Protein AF-A0A9P3JRU9-F1 (afdb_monomer_lite)

Secondary structure (DSSP, 8-state):
-HHHHHHHHHHHTTS-TTTS-HHHHHHHHHHHHHHHTT----HHHHHHHHHHHHHHHTT---PPPPTTSHHHHHHHHHHHHHHHHHHHHTTT------THHHHHHHHHHTT---HHHHHHHHHHHHHHTTTTHHHHS-HHHHHHHHHHHHHHHHHHHHHHHHHHHHHHHHHHTS-------------------------------SSSSSSSSSSSS--

pLDDT: mean 78.6, std 22.03, range [30.98, 96.75]

Foldseek 3Di:
DLLLLLLLLLVCVPDPCVVDPSLLLSLLSVQVVCVVVVNHDDSQVSVQVSLQVVCVVVVHDNDGDDCPDPVNVVSSVSSVVSNVVSCVSCVVVSDADALLVCLVVVCVVVVPPDVQLSVQLVVVSVVCSVDSCSVVDDSVVSSVVSSVVSVVVVVVVVVVVVVVVVVVVVVVPDPPDPPDDDDDDDDDDDDDDDDDDDDDDDDDDDPDPPPDPDPDPDD

Radius of gyration: 31.52 Å; chains: 1; bounding box: 43×90×78 Å

Sequence (219 aa):
MATGQVLLHRFYCKKSLTRFNVKGVAASCVWLASKLEENPRRIRDVLNVFHRINLRRDSLPLPPLEQFSKNYEDLRTELIRTERHILKEMGFICHVEHPHKFIFNYLRQLDVLDDAVKHEAWNLANDSLRTVLCVRFKSEVVACGVIYAATRERDRDGDKDRDGDRDREVERDRPFRDDGRRNREPYGVSGRGSGRGRHPIARERERDFAASKDKHRRR

Structure (mmCIF, N/CA/C/O backbone):
data_AF-A0A9P3JRU9-F1
#
_entry.id   AF-A0A9P3JRU9-F1
#
loop_
_atom_site.group_PDB
_atom_site.id
_atom_site.type_symbol
_atom_site.label_atom_id
_atom_site.label_alt_id
_atom_site.label_comp_id
_atom_site.label_asym_id
_atom_site.label_entity_id
_atom_site.label_seq_id
_atom_site.pdbx_PDB_ins_code
_atom_site.Cartn_x
_atom_site.Cartn_y
_atom_site.Cartn_z
_atom_site.occupancy
_atom_site.B_iso_or_equiv
_atom_site.auth_seq_id
_atom_site.auth_comp_id
_atom_site.auth_asym_id
_atom_site.auth_atom_id
_atom_site.pdbx_PDB_model_num
ATOM 1 N N . MET A 1 1 ? 5.323 2.988 3.497 1.00 79.94 1 MET A N 1
ATOM 2 C CA . MET A 1 1 ? 4.199 3.666 2.798 1.00 79.94 1 MET A CA 1
ATOM 3 C C . MET A 1 1 ? 3.575 2.781 1.724 1.00 79.94 1 MET A C 1
ATOM 5 O O . MET A 1 1 ? 2.369 2.582 1.784 1.00 79.94 1 MET A O 1
ATOM 9 N N . ALA A 1 2 ? 4.362 2.228 0.790 1.00 91.50 2 ALA A N 1
ATOM 10 C CA . ALA A 1 2 ? 3.849 1.402 -0.308 1.00 91.50 2 ALA A CA 1
ATOM 11 C C . ALA A 1 2 ? 2.982 0.221 0.165 1.00 91.50 2 ALA A C 1
ATOM 13 O O . ALA A 1 2 ? 1.854 0.061 -0.293 1.00 91.50 2 ALA A O 1
ATOM 14 N N . THR A 1 3 ? 3.442 -0.526 1.172 1.00 94.38 3 THR A N 1
ATOM 15 C CA . THR A 1 3 ? 2.704 -1.661 1.755 1.00 94.38 3 THR A CA 1
ATOM 16 C C . THR A 1 3 ? 1.313 -1.260 2.233 1.00 94.38 3 THR A C 1
ATOM 18 O O . THR A 1 3 ? 0.334 -1.880 1.837 1.00 94.38 3 THR A O 1
ATOM 21 N N . GLY A 1 4 ? 1.182 -0.154 2.972 1.00 95.12 4 GLY A N 1
ATOM 22 C CA . GLY A 1 4 ? -0.120 0.341 3.432 1.00 95.12 4 GLY A CA 1
ATOM 23 C C . GLY A 1 4 ? -1.101 0.651 2.293 1.00 95.12 4 GLY A C 1
ATOM 24 O O . GLY A 1 4 ? -2.288 0.367 2.428 1.00 95.12 4 GLY A O 1
ATOM 25 N N . GLN A 1 5 ? -0.618 1.175 1.161 1.00 95.00 5 GLN A N 1
ATOM 26 C CA . GLN A 1 5 ? -1.459 1.444 -0.014 1.00 95.00 5 GLN A CA 1
ATOM 27 C C . GLN A 1 5 ? -1.924 0.147 -0.683 1.00 95.00 5 GLN A C 1
ATOM 29 O O . GLN A 1 5 ? -3.098 0.019 -1.022 1.00 95.00 5 GLN A O 1
ATOM 34 N N . VAL A 1 6 ? -1.043 -0.849 -0.807 1.00 95.31 6 VAL A N 1
ATOM 35 C CA . VAL A 1 6 ? -1.417 -2.156 -1.365 1.00 95.31 6 VAL A CA 1
ATOM 36 C C . VAL A 1 6 ? -2.433 -2.871 -0.473 1.00 95.31 6 VAL A C 1
ATOM 38 O O . VAL A 1 6 ? -3.413 -3.413 -0.984 1.00 95.31 6 VAL A O 1
ATOM 41 N N . LEU A 1 7 ? -2.258 -2.835 0.854 1.00 95.75 7 LEU A N 1
ATOM 42 C CA . LEU A 1 7 ? -3.238 -3.396 1.793 1.00 95.75 7 LEU A CA 1
ATOM 43 C C . LEU A 1 7 ? -4.605 -2.714 1.645 1.00 95.75 7 LEU A C 1
ATOM 45 O O . LEU A 1 7 ? -5.631 -3.393 1.654 1.00 95.75 7 LEU A O 1
ATOM 49 N N . LEU A 1 8 ? -4.620 -1.390 1.458 1.00 95.75 8 LEU A N 1
ATOM 50 C CA . LEU A 1 8 ? -5.843 -0.617 1.245 1.00 95.75 8 LEU A CA 1
ATOM 51 C C . LEU A 1 8 ? -6.571 -1.050 -0.036 1.00 95.75 8 LEU A C 1
ATOM 53 O O . LEU A 1 8 ? -7.768 -1.338 0.011 1.00 95.75 8 LEU A O 1
ATOM 57 N N . HIS A 1 9 ? -5.851 -1.147 -1.159 1.00 95.38 9 HIS A N 1
ATOM 58 C CA . HIS A 1 9 ? -6.416 -1.615 -2.429 1.00 95.38 9 HIS A CA 1
ATOM 59 C C . HIS A 1 9 ? -6.956 -3.041 -2.309 1.00 95.38 9 HIS A C 1
ATOM 61 O O . HIS A 1 9 ? -8.111 -3.288 -2.647 1.00 95.38 9 HIS A O 1
ATOM 67 N N . ARG A 1 10 ? -6.169 -3.968 -1.745 1.00 94.69 10 ARG A N 1
ATOM 68 C CA . ARG A 1 10 ? -6.585 -5.368 -1.536 1.00 94.69 10 ARG A CA 1
ATOM 69 C C . ARG A 1 10 ? -7.842 -5.478 -0.673 1.00 94.69 10 ARG A C 1
ATOM 71 O O . ARG A 1 10 ? -8.711 -6.297 -0.967 1.00 94.69 10 ARG A O 1
ATOM 78 N N . PHE A 1 11 ? -7.955 -4.661 0.373 1.00 95.44 11 PHE A N 1
ATOM 79 C CA . PHE A 1 11 ? -9.126 -4.648 1.248 1.00 95.44 11 PHE A CA 1
ATOM 80 C C . PHE A 1 11 ? -10.389 -4.197 0.501 1.00 95.44 11 PHE A C 1
ATOM 82 O O . PHE A 1 11 ? -11.419 -4.875 0.561 1.00 95.44 11 PHE A O 1
ATOM 89 N N . TYR A 1 12 ? -10.311 -3.101 -0.256 1.00 95.06 12 TYR A N 1
ATOM 90 C CA . TYR A 1 12 ? -11.459 -2.567 -0.997 1.00 95.06 12 TYR A CA 1
ATOM 91 C C . TYR A 1 12 ? -11.811 -3.339 -2.273 1.00 95.06 12 TYR A C 1
ATOM 93 O O . TYR A 1 12 ? -12.922 -3.196 -2.774 1.00 95.06 12 TYR A O 1
ATOM 101 N N . CYS A 1 13 ? -10.951 -4.242 -2.747 1.00 92.75 13 CYS A N 1
ATOM 102 C CA . CYS A 1 13 ? -11.361 -5.249 -3.730 1.00 92.75 13 CYS A CA 1
ATOM 103 C C . CYS A 1 13 ? -12.369 -6.262 -3.159 1.00 92.75 13 CYS A C 1
ATOM 105 O O . CYS A 1 13 ? -13.120 -6.863 -3.923 1.00 92.75 13 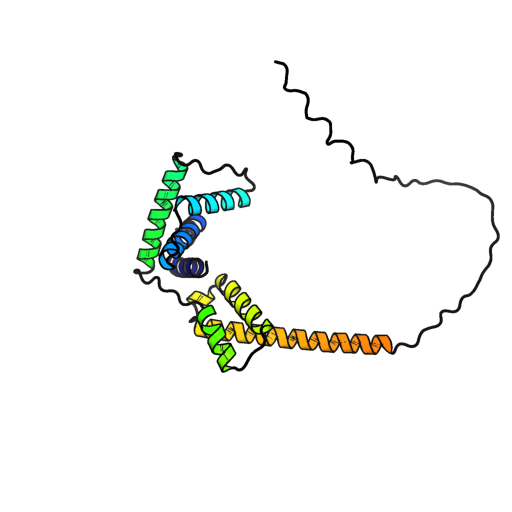CYS A O 1
ATOM 107 N N . LYS A 1 14 ? -12.394 -6.469 -1.833 1.00 92.06 14 LYS A N 1
ATOM 108 C CA . LYS A 1 14 ? -13.299 -7.422 -1.163 1.00 92.06 14 LYS A CA 1
ATOM 109 C C . LYS A 1 14 ? -14.451 -6.747 -0.420 1.00 92.06 14 LYS A C 1
ATOM 111 O O . LYS A 1 14 ? -15.497 -7.365 -0.218 1.00 92.06 14 LYS A O 1
ATOM 116 N N . LYS A 1 15 ? -14.262 -5.510 0.046 1.00 94.00 15 LYS A N 1
ATOM 117 C CA . LYS A 1 15 ? -15.228 -4.777 0.876 1.00 94.00 15 LYS A CA 1
ATOM 118 C C . LYS A 1 15 ? -15.698 -3.490 0.221 1.00 94.00 15 LYS A C 1
ATOM 120 O O . LYS A 1 15 ? -14.954 -2.815 -0.472 1.00 94.00 15 LYS A O 1
ATOM 125 N N . SER A 1 16 ? -16.941 -3.121 0.523 1.00 92.50 16 SER A N 1
ATOM 126 C CA . SER A 1 16 ? -17.528 -1.871 0.046 1.00 92.50 16 SER A CA 1
ATOM 127 C C . SER A 1 16 ? -17.005 -0.655 0.814 1.00 92.50 16 SER A C 1
ATOM 129 O O . SER A 1 16 ? -16.981 -0.659 2.049 1.00 92.50 16 SER A O 1
ATOM 131 N N . LEU A 1 17 ? -16.727 0.422 0.074 1.00 91.56 17 LEU A N 1
ATOM 132 C CA . LEU A 1 17 ? -16.447 1.768 0.591 1.00 91.56 17 LEU A CA 1
ATOM 133 C C . LEU A 1 17 ? -17.602 2.344 1.425 1.00 91.56 17 LEU A C 1
ATOM 135 O O . LEU A 1 17 ? -17.380 3.199 2.274 1.00 91.56 17 LEU A O 1
ATOM 139 N N . THR A 1 18 ? -18.835 1.874 1.213 1.00 90.06 18 THR A N 1
ATOM 140 C CA . THR A 1 18 ? -20.004 2.324 1.989 1.00 90.06 18 THR A CA 1
ATOM 141 C C . THR A 1 18 ? -20.075 1.698 3.378 1.00 90.06 18 THR A C 1
ATOM 143 O O . THR A 1 18 ? -20.685 2.268 4.276 1.00 90.06 18 THR A O 1
ATOM 146 N N . ARG A 1 19 ? -19.463 0.521 3.568 1.00 88.19 19 ARG A N 1
ATOM 147 C CA . ARG A 1 19 ? -19.510 -0.222 4.838 1.00 88.19 19 ARG A CA 1
ATOM 148 C C . ARG A 1 19 ? -18.343 0.107 5.758 1.00 88.19 19 ARG A C 1
ATOM 150 O O . ARG A 1 19 ? -18.482 -0.006 6.970 1.00 88.19 19 ARG A O 1
ATOM 157 N N . PHE A 1 20 ? -17.200 0.481 5.190 1.00 90.62 20 PHE A N 1
ATOM 158 C CA . PHE A 1 20 ? -15.990 0.788 5.941 1.00 90.62 20 PHE A CA 1
ATOM 159 C C . PHE A 1 20 ? -15.514 2.197 5.614 1.00 90.62 20 PHE A C 1
ATOM 161 O O . PHE A 1 20 ? -15.283 2.532 4.456 1.00 90.62 20 PHE A O 1
ATOM 168 N N . ASN A 1 21 ? -15.342 3.021 6.648 1.00 91.62 21 ASN A N 1
ATOM 169 C CA . ASN A 1 21 ? -14.866 4.386 6.476 1.00 91.62 21 ASN A CA 1
ATOM 170 C C . ASN A 1 21 ? -13.418 4.390 5.963 1.00 91.62 21 ASN A C 1
ATOM 172 O O . ASN A 1 21 ? -12.497 3.950 6.657 1.00 91.62 21 ASN A O 1
ATOM 176 N N . VAL A 1 22 ? -13.212 4.980 4.784 1.00 92.94 22 VAL A N 1
ATOM 177 C CA . VAL A 1 22 ? -11.906 5.106 4.122 1.00 92.94 22 VAL A CA 1
ATOM 178 C C . VAL A 1 22 ? -10.845 5.717 5.028 1.00 92.94 22 VAL A C 1
ATOM 180 O O . VAL A 1 22 ? -9.723 5.218 5.058 1.00 92.94 22 VAL A O 1
ATOM 183 N N . LYS A 1 23 ? -11.189 6.745 5.814 1.00 92.44 23 LYS A N 1
ATOM 184 C CA . LYS A 1 23 ? -10.246 7.415 6.723 1.00 92.44 23 LYS A CA 1
ATOM 185 C C . LYS A 1 23 ? -9.744 6.457 7.812 1.00 92.44 23 LYS A C 1
ATOM 187 O O . LYS A 1 23 ? -8.544 6.399 8.071 1.00 92.44 23 LYS A O 1
ATOM 192 N N . GLY A 1 24 ? -10.652 5.683 8.411 1.00 93.06 24 GLY A N 1
ATOM 193 C CA . GLY A 1 24 ? -10.329 4.718 9.469 1.00 93.06 24 GLY A CA 1
ATOM 194 C C . GLY A 1 24 ? -9.552 3.508 8.949 1.00 93.06 24 GLY A C 1
ATOM 195 O O . GLY A 1 24 ? -8.551 3.105 9.547 1.00 93.06 24 GLY A O 1
ATOM 196 N N . VAL A 1 25 ? -9.951 2.972 7.791 1.00 95.94 25 VAL A N 1
ATOM 197 C CA . VAL A 1 25 ? -9.228 1.868 7.138 1.00 95.94 25 VAL A CA 1
ATOM 198 C C . VAL A 1 25 ? -7.837 2.316 6.710 1.00 95.94 25 VAL A C 1
ATOM 200 O O . VAL A 1 25 ? -6.877 1.613 6.995 1.00 95.94 25 VAL A O 1
ATOM 203 N N . ALA A 1 26 ? -7.687 3.504 6.117 1.00 95.69 26 ALA A N 1
ATOM 204 C CA . ALA A 1 26 ? -6.379 4.032 5.732 1.00 95.69 26 ALA A CA 1
ATOM 205 C C . ALA A 1 26 ? -5.435 4.184 6.938 1.00 95.69 26 ALA A C 1
ATOM 207 O O . ALA A 1 26 ? -4.280 3.763 6.859 1.00 95.69 26 ALA A O 1
ATOM 208 N N . ALA A 1 27 ? -5.924 4.711 8.067 1.00 95.88 27 ALA A N 1
ATOM 209 C CA . ALA A 1 27 ? -5.145 4.797 9.305 1.00 95.88 27 ALA A CA 1
ATOM 210 C C . ALA A 1 27 ? -4.699 3.418 9.800 1.00 95.88 27 ALA A C 1
ATOM 212 O O . ALA A 1 27 ? -3.532 3.216 10.141 1.00 95.88 27 ALA A O 1
ATOM 213 N N . SER A 1 28 ? -5.616 2.453 9.762 1.00 96.50 28 SER A N 1
ATOM 214 C CA . SER A 1 28 ? -5.358 1.077 10.181 1.00 96.50 28 SER A CA 1
ATOM 215 C C . SER A 1 28 ? -4.376 0.365 9.247 1.00 96.50 28 SER A C 1
ATOM 217 O O . SER A 1 28 ? -3.486 -0.327 9.727 1.00 96.50 28 SER A O 1
ATOM 219 N N . CYS A 1 29 ? -4.460 0.580 7.930 1.00 96.75 29 CYS A N 1
ATOM 220 C CA . CYS A 1 29 ? -3.508 0.048 6.952 1.00 96.75 29 CYS A CA 1
ATOM 221 C C . CYS A 1 29 ? -2.098 0.609 7.162 1.00 96.75 29 CYS A C 1
ATOM 223 O O . CYS A 1 29 ? -1.132 -0.143 7.072 1.00 96.75 29 CYS A O 1
ATOM 225 N N . VAL A 1 30 ? -1.958 1.908 7.454 1.00 96.25 30 VAL A N 1
ATOM 226 C CA . VAL A 1 30 ? -0.651 2.524 7.754 1.00 96.25 30 VAL A CA 1
ATOM 227 C C . VAL A 1 30 ? -0.081 1.983 9.064 1.00 96.25 30 VAL A C 1
ATOM 229 O O . VAL A 1 30 ? 1.103 1.647 9.123 1.00 96.25 30 VAL A O 1
ATOM 232 N N . TRP A 1 31 ? -0.913 1.857 10.100 1.00 96.31 31 TRP A N 1
ATOM 233 C CA . TRP A 1 31 ? -0.495 1.291 11.379 1.00 96.31 31 TRP A CA 1
ATOM 234 C C . TRP A 1 31 ? -0.066 -0.175 11.247 1.00 96.31 31 TRP A C 1
ATOM 236 O O . TRP A 1 31 ? 1.032 -0.528 11.680 1.00 96.31 31 TRP A O 1
ATOM 246 N N . LEU A 1 32 ? -0.870 -1.001 10.575 1.00 96.38 32 LEU A N 1
ATOM 247 C CA . LEU A 1 32 ? -0.550 -2.399 10.303 1.00 96.38 32 LEU A CA 1
ATOM 248 C C . LEU A 1 32 ? 0.729 -2.525 9.466 1.00 96.38 32 LEU A C 1
ATOM 250 O O . LEU A 1 32 ? 1.629 -3.274 9.836 1.00 96.38 32 LEU A O 1
ATOM 254 N N . ALA A 1 33 ? 0.859 -1.744 8.390 1.00 96.19 33 ALA A N 1
ATOM 255 C CA . ALA A 1 33 ? 2.056 -1.745 7.552 1.00 96.19 33 ALA A CA 1
ATOM 256 C C . ALA A 1 33 ? 3.321 -1.386 8.343 1.00 96.19 33 ALA A C 1
ATOM 258 O O . ALA A 1 33 ? 4.363 -1.976 8.099 1.00 96.19 33 ALA A O 1
ATOM 259 N N . SER A 1 34 ? 3.244 -0.475 9.320 1.00 95.62 34 SER A N 1
ATOM 260 C CA . SER A 1 34 ? 4.404 -0.154 10.166 1.00 95.62 34 SER A CA 1
ATOM 261 C C . SER A 1 34 ? 4.914 -1.361 10.959 1.00 95.62 34 SER A C 1
ATOM 263 O O . SER A 1 34 ? 6.115 -1.498 11.160 1.00 95.62 34 SER A O 1
ATOM 265 N N . LYS A 1 35 ? 4.012 -2.262 11.368 1.00 94.56 35 LYS A N 1
ATOM 266 C CA . LYS A 1 35 ? 4.373 -3.505 12.058 1.00 94.56 35 LYS A CA 1
ATOM 267 C C . LYS A 1 35 ? 4.929 -4.551 11.095 1.00 94.56 35 LYS A C 1
ATOM 269 O O . LYS A 1 35 ? 5.864 -5.249 11.458 1.00 94.56 35 LYS A O 1
ATOM 274 N N . LEU A 1 36 ? 4.370 -4.640 9.886 1.00 94.38 36 LEU A N 1
ATOM 275 C CA . LEU A 1 36 ? 4.823 -5.579 8.852 1.00 94.38 36 LEU A CA 1
ATOM 276 C C . LEU A 1 36 ? 6.216 -5.238 8.306 1.00 94.38 36 LEU A C 1
ATOM 278 O O . LEU A 1 36 ? 6.977 -6.141 7.999 1.00 94.38 36 LEU A O 1
ATOM 282 N N . GLU A 1 37 ? 6.550 -3.951 8.211 1.00 92.25 37 GLU A N 1
ATOM 283 C CA . GLU A 1 37 ? 7.856 -3.456 7.741 1.00 92.25 37 GLU A CA 1
ATOM 284 C C . GLU A 1 37 ? 8.889 -3.320 8.878 1.00 92.25 37 GLU A C 1
ATOM 286 O O . GLU A 1 37 ? 9.841 -2.552 8.756 1.00 92.25 37 GLU A O 1
ATOM 291 N N . GLU A 1 38 ? 8.656 -3.974 10.023 1.00 91.12 38 GLU A N 1
ATOM 292 C CA . GLU A 1 38 ? 9.545 -3.966 11.200 1.00 91.12 38 GLU A CA 1
ATOM 293 C C . GLU A 1 38 ? 9.917 -2.558 11.713 1.00 91.12 38 GLU A C 1
ATOM 295 O O . GLU A 1 38 ? 10.923 -2.347 12.390 1.00 91.12 38 GLU A O 1
ATOM 300 N N . ASN A 1 39 ? 9.067 -1.563 11.444 1.00 93.56 39 ASN A N 1
ATOM 301 C CA . ASN A 1 39 ? 9.244 -0.181 11.881 1.00 93.56 39 ASN A CA 1
ATOM 302 C C . ASN A 1 39 ? 8.008 0.313 12.654 1.00 93.56 39 ASN A C 1
ATOM 304 O O . ASN A 1 39 ? 7.336 1.260 12.220 1.00 93.56 39 ASN A O 1
ATOM 308 N N . PRO A 1 40 ? 7.656 -0.339 13.781 1.00 92.50 40 PRO A N 1
ATOM 309 C CA . PRO A 1 40 ? 6.383 -0.126 14.451 1.00 92.50 40 PRO A CA 1
ATOM 310 C C . PRO A 1 40 ? 6.239 1.317 14.937 1.00 92.50 40 PRO A C 1
ATOM 312 O O . PRO A 1 40 ? 7.120 1.877 15.593 1.00 92.50 40 PRO A O 1
ATOM 315 N N . ARG A 1 41 ? 5.086 1.924 14.644 1.00 94.50 41 ARG A N 1
ATOM 316 C CA . ARG A 1 41 ? 4.727 3.266 15.124 1.00 94.50 41 ARG A CA 1
ATOM 317 C C . ARG A 1 41 ? 3.711 3.188 16.255 1.00 94.50 41 ARG A C 1
ATOM 319 O O . ARG A 1 41 ? 2.843 2.312 16.274 1.00 94.50 41 ARG A O 1
ATOM 326 N N . ARG A 1 42 ? 3.802 4.121 17.210 1.00 93.75 42 ARG A N 1
ATOM 327 C CA . ARG A 1 42 ? 2.834 4.204 18.310 1.00 93.75 42 ARG A CA 1
ATOM 328 C C . ARG A 1 42 ? 1.468 4.576 17.740 1.00 93.75 42 ARG A C 1
ATOM 330 O O . ARG A 1 42 ? 1.366 5.460 16.893 1.00 93.75 42 ARG A O 1
ATOM 337 N N . ILE A 1 43 ? 0.412 3.949 18.257 1.00 93.88 43 ILE A N 1
ATOM 338 C CA . ILE A 1 43 ? -0.971 4.213 17.826 1.00 93.88 43 ILE A CA 1
ATOM 339 C C . ILE A 1 43 ? -1.332 5.702 17.925 1.00 93.88 43 ILE A C 1
ATOM 341 O O . ILE A 1 43 ? -1.952 6.252 17.021 1.00 93.88 43 ILE A O 1
ATOM 345 N N . ARG A 1 44 ? -0.848 6.374 18.976 1.00 92.25 44 ARG A N 1
ATOM 346 C CA . ARG A 1 44 ? -1.012 7.814 19.192 1.00 92.25 44 ARG A CA 1
ATOM 347 C C . ARG A 1 44 ? -0.456 8.649 18.040 1.00 92.25 44 ARG A C 1
ATOM 349 O O . ARG A 1 44 ? -1.111 9.593 17.617 1.00 92.25 44 ARG A O 1
ATOM 356 N N . ASP A 1 45 ? 0.728 8.313 17.535 1.00 93.38 45 ASP A N 1
ATOM 357 C CA . ASP A 1 45 ? 1.374 9.092 16.475 1.00 93.38 45 ASP A CA 1
ATOM 358 C C . ASP A 1 45 ? 0.573 8.985 15.175 1.00 93.38 45 ASP A C 1
ATOM 360 O O . ASP A 1 45 ? 0.324 9.989 14.508 1.00 93.38 45 ASP A O 1
ATOM 364 N N . VAL A 1 46 ? 0.083 7.780 14.867 1.00 94.19 46 VAL A N 1
ATOM 365 C CA . VAL A 1 46 ? -0.800 7.545 13.718 1.00 94.19 46 VAL A CA 1
ATOM 366 C C . VAL A 1 46 ? -2.101 8.335 13.876 1.00 94.19 46 VAL A C 1
ATOM 368 O O . VAL A 1 46 ? -2.471 9.090 12.978 1.00 94.19 46 VAL A O 1
ATOM 371 N N . LEU A 1 47 ? -2.773 8.224 15.025 1.00 93.75 47 LEU A N 1
ATOM 372 C CA . LEU A 1 47 ? -4.033 8.926 15.283 1.00 93.75 47 LEU A CA 1
ATOM 373 C C . LEU A 1 47 ? -3.879 10.448 15.206 1.00 93.75 47 LEU A C 1
ATOM 375 O O . LEU A 1 47 ? -4.699 11.103 14.569 1.00 93.75 47 LEU A O 1
ATOM 379 N N . ASN A 1 48 ? -2.811 11.009 15.774 1.00 92.69 48 ASN A N 1
ATOM 380 C CA . ASN A 1 48 ? -2.542 12.447 15.734 1.00 92.69 48 ASN A CA 1
ATOM 381 C C . ASN A 1 48 ? -2.363 12.960 14.302 1.00 92.69 48 ASN A C 1
ATOM 383 O O . ASN A 1 48 ? -2.916 14.001 13.941 1.00 92.69 48 ASN A O 1
ATOM 387 N N . VAL A 1 49 ? -1.617 12.225 13.473 1.00 92.62 49 VAL A N 1
ATOM 388 C CA . VAL A 1 49 ? -1.405 12.585 12.066 1.00 92.62 49 VAL A CA 1
ATOM 389 C C . VAL A 1 49 ? -2.723 12.529 11.297 1.00 92.62 49 VAL A C 1
ATOM 391 O O . VAL A 1 49 ? -3.073 13.497 10.622 1.00 92.62 49 VAL A O 1
ATOM 394 N N . PHE A 1 50 ? -3.496 11.450 11.435 1.00 91.75 50 PHE A N 1
ATOM 395 C CA . PHE A 1 50 ? -4.785 11.319 10.748 1.00 91.75 50 PHE A CA 1
ATOM 396 C C . PHE A 1 50 ? -5.817 12.346 11.228 1.00 91.75 50 PHE A C 1
ATOM 398 O O . PHE A 1 50 ? -6.552 12.897 10.408 1.00 91.75 50 PHE A O 1
ATOM 405 N N . HIS A 1 51 ? -5.840 12.661 12.523 1.00 90.88 51 HIS A N 1
ATOM 406 C CA . HIS A 1 51 ? -6.684 13.714 13.081 1.00 90.88 51 HIS A CA 1
ATOM 407 C C . HIS A 1 51 ? -6.337 15.078 12.473 1.00 90.88 51 HIS A C 1
ATOM 409 O O . HIS A 1 51 ? -7.211 15.751 11.928 1.00 90.88 51 HIS A O 1
ATOM 415 N N . ARG A 1 52 ? -5.047 15.439 12.447 1.00 90.00 52 ARG A N 1
ATOM 416 C CA . ARG A 1 52 ? -4.569 16.695 11.850 1.00 90.00 52 ARG A CA 1
ATOM 417 C C . ARG A 1 52 ? -4.863 16.782 10.350 1.00 90.00 52 ARG A C 1
ATOM 419 O O . ARG A 1 52 ? -5.243 17.845 9.868 1.00 90.00 52 ARG A O 1
ATOM 426 N N . ILE A 1 53 ? -4.695 15.684 9.609 1.00 91.00 53 ILE A N 1
ATOM 427 C CA . ILE A 1 53 ? -5.008 15.626 8.172 1.00 91.00 53 ILE A CA 1
ATOM 428 C C . ILE A 1 53 ? -6.503 15.860 7.934 1.00 91.00 53 ILE A C 1
ATOM 430 O O . ILE A 1 53 ? -6.861 16.617 7.033 1.00 91.00 53 ILE A O 1
ATOM 434 N N . ASN A 1 54 ? -7.369 15.241 8.742 1.00 87.94 54 ASN A N 1
ATOM 435 C CA . ASN A 1 54 ? -8.815 15.411 8.625 1.00 87.94 54 ASN A CA 1
ATOM 436 C C . ASN A 1 54 ? -9.241 16.852 8.924 1.00 87.94 54 ASN A C 1
ATOM 438 O O . ASN A 1 54 ? -9.925 17.449 8.101 1.00 87.94 54 ASN A O 1
ATOM 442 N N . LEU A 1 55 ? -8.754 17.439 10.020 1.00 87.88 55 LEU A N 1
ATOM 443 C CA . LEU A 1 55 ? -9.049 18.833 10.367 1.00 87.88 55 LEU A CA 1
ATOM 444 C C . LEU A 1 55 ? -8.580 19.814 9.289 1.00 87.88 55 LEU A C 1
ATOM 446 O O . LEU A 1 55 ? -9.316 20.725 8.922 1.00 87.88 55 LEU A O 1
ATOM 450 N N . ARG A 1 56 ? -7.381 19.599 8.728 1.00 88.69 56 ARG A N 1
ATOM 451 C CA . ARG A 1 56 ? -6.863 20.428 7.632 1.00 88.69 56 ARG A CA 1
ATOM 452 C C . ARG A 1 56 ? -7.740 20.338 6.383 1.00 88.69 56 ARG A C 1
ATOM 454 O O . ARG A 1 56 ? -7.903 21.338 5.695 1.00 88.69 56 ARG A O 1
ATOM 461 N N . ARG A 1 57 ? -8.275 19.154 6.070 1.00 86.38 57 ARG A N 1
ATOM 462 C CA . ARG A 1 57 ? -9.170 18.952 4.921 1.00 86.38 57 ARG A CA 1
ATOM 463 C C . ARG A 1 57 ? -10.507 19.668 5.105 1.00 86.38 57 ARG A C 1
ATOM 465 O O . ARG A 1 57 ? -11.052 20.167 4.128 1.00 86.38 57 ARG A O 1
ATOM 472 N N . ASP A 1 58 ? -10.978 19.737 6.342 1.00 86.88 58 ASP A N 1
ATOM 473 C CA . ASP A 1 58 ? -12.232 20.393 6.708 1.00 86.88 58 ASP A CA 1
ATOM 474 C C . ASP A 1 58 ? -12.027 21.895 7.029 1.00 86.88 58 ASP A C 1
ATOM 476 O O . ASP A 1 58 ? -12.957 22.572 7.457 1.00 86.88 58 ASP A O 1
ATOM 480 N N . SER A 1 59 ? -10.816 22.434 6.806 1.00 84.62 59 SER A N 1
ATOM 481 C CA . SER A 1 59 ? -10.415 23.823 7.105 1.00 84.62 59 SER A CA 1
ATOM 482 C C . SER A 1 59 ? -10.685 24.255 8.554 1.00 84.62 59 SER A C 1
ATOM 484 O O . SER A 1 59 ? -10.929 25.428 8.835 1.00 84.62 59 SER A O 1
ATOM 486 N N . LEU A 1 60 ? -10.634 23.301 9.483 1.00 83.25 60 LEU A N 1
ATOM 487 C CA . LEU A 1 60 ? -10.886 23.520 10.901 1.00 83.25 60 LEU A CA 1
ATOM 488 C C . LEU A 1 60 ? -9.612 23.960 11.642 1.00 83.25 60 LEU A C 1
ATOM 490 O O . LEU A 1 60 ? -8.494 23.702 11.175 1.00 83.25 60 LEU A O 1
ATOM 494 N N . PRO A 1 61 ? -9.757 24.581 12.832 1.00 79.25 61 PRO A N 1
ATOM 495 C CA . PRO A 1 61 ? -8.641 24.780 13.749 1.00 79.25 61 PRO A CA 1
ATOM 496 C C . PRO A 1 61 ? -7.911 23.454 13.999 1.00 79.25 61 PRO A C 1
ATOM 498 O O . PRO A 1 61 ? -8.520 22.388 13.935 1.00 79.25 61 PRO A O 1
ATOM 501 N N . LEU A 1 62 ? -6.609 23.514 14.292 1.00 80.94 62 LEU A N 1
ATOM 502 C CA . LEU A 1 62 ? -5.753 22.336 14.486 1.00 80.94 62 LEU A CA 1
ATOM 503 C C . LEU A 1 62 ? -5.428 22.097 15.974 1.00 80.94 62 LEU A C 1
ATOM 505 O O . LEU A 1 62 ? -4.247 22.165 16.336 1.00 80.94 62 LEU A O 1
ATOM 509 N N . PRO A 1 63 ? -6.415 21.852 16.863 1.00 79.19 63 PRO A N 1
ATOM 510 C CA . PRO A 1 63 ? -6.099 21.495 18.232 1.00 79.19 63 PRO A CA 1
ATOM 511 C C . PRO A 1 63 ? -5.374 20.137 18.264 1.00 79.19 63 PRO A C 1
ATOM 513 O O . PRO A 1 63 ? -5.643 19.257 17.437 1.00 79.19 63 PRO A O 1
ATOM 516 N N . PRO A 1 64 ? -4.439 19.940 19.205 1.00 75.44 64 PRO A N 1
ATOM 517 C CA . PRO A 1 64 ? -3.908 18.617 19.497 1.00 75.44 64 PRO A CA 1
ATOM 518 C C . PRO A 1 64 ? -5.029 17.670 19.938 1.00 75.44 64 PRO A C 1
ATOM 520 O O . PRO A 1 64 ? -5.943 18.074 20.653 1.00 75.44 64 PRO A O 1
ATOM 523 N N . LEU A 1 65 ? -4.936 16.397 19.550 1.00 79.44 65 LEU A N 1
ATOM 524 C CA . LEU A 1 65 ? -5.860 15.378 20.040 1.00 79.44 65 LEU A CA 1
ATOM 525 C C . LEU A 1 65 ? -5.575 15.117 21.526 1.00 79.44 65 LEU A C 1
ATOM 527 O O . LEU A 1 65 ? -4.479 14.686 21.894 1.00 79.44 65 LEU A O 1
ATOM 531 N N . GLU A 1 66 ? -6.558 15.391 22.378 1.00 82.69 66 GLU A N 1
ATOM 532 C CA . GLU A 1 66 ? -6.436 15.201 23.822 1.00 82.69 66 GLU A CA 1
ATOM 533 C C . GLU A 1 66 ? -6.357 13.714 24.186 1.00 82.69 66 GLU A C 1
ATOM 535 O O . GLU A 1 66 ? -7.254 12.928 23.875 1.00 82.69 66 GLU A O 1
ATOM 540 N N . GLN A 1 67 ? -5.287 13.337 24.890 1.00 72.19 67 GLN A N 1
ATOM 541 C CA . GLN A 1 67 ? -4.923 11.943 25.169 1.00 72.19 67 GLN A CA 1
ATOM 542 C C . GLN A 1 67 ? -5.927 11.189 26.051 1.00 72.19 67 GLN A C 1
ATOM 544 O O . GLN A 1 67 ? -6.049 9.978 25.922 1.00 72.19 67 GLN A O 1
ATOM 549 N N . PHE A 1 68 ? -6.620 11.888 26.946 1.00 79.75 68 PHE A N 1
ATOM 550 C CA . PHE A 1 68 ? -7.581 11.292 27.880 1.00 79.75 68 PHE A CA 1
ATOM 551 C C . PHE A 1 68 ? -9.030 11.596 27.490 1.00 79.75 68 PHE A C 1
ATOM 553 O O . PHE A 1 68 ? -9.952 11.375 28.272 1.00 79.75 68 PHE A O 1
ATOM 560 N N . SER A 1 69 ? -9.241 12.125 26.282 1.00 87.56 69 SER A N 1
ATOM 561 C CA . SER A 1 69 ? -10.585 12.366 25.775 1.00 87.56 69 SER A CA 1
ATOM 562 C C . SER A 1 69 ? -11.257 11.049 25.391 1.00 87.56 69 SER A C 1
ATOM 564 O O . SER A 1 69 ? -10.627 10.141 24.846 1.00 87.56 69 SER A O 1
ATOM 566 N N . LYS A 1 70 ? -12.575 10.972 25.598 1.00 90.12 70 LYS A N 1
ATOM 567 C CA . LYS A 1 70 ? -13.392 9.844 25.127 1.00 90.12 70 LYS A CA 1
ATOM 568 C C . LYS A 1 70 ? -13.219 9.602 23.620 1.00 90.12 70 LYS A C 1
ATOM 570 O O . LYS A 1 70 ? -13.085 8.467 23.187 1.00 90.12 70 LYS A O 1
ATOM 575 N N . ASN A 1 71 ? -13.117 10.683 22.843 1.00 88.88 71 ASN A N 1
ATOM 576 C CA . ASN A 1 71 ? -12.888 10.632 21.400 1.00 88.88 71 ASN A CA 1
ATOM 577 C C . ASN A 1 71 ? -11.582 9.900 21.031 1.00 88.88 71 ASN A C 1
ATOM 579 O O . ASN A 1 71 ? -11.561 9.100 20.099 1.00 88.88 71 ASN A O 1
ATOM 583 N N . TYR A 1 72 ? -10.490 10.140 21.766 1.00 91.88 72 TYR A N 1
ATOM 584 C CA . TYR A 1 72 ? -9.231 9.42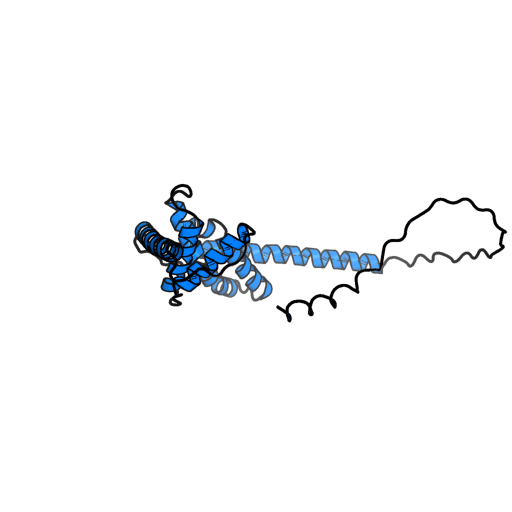9 21.534 1.00 91.88 72 TYR A CA 1
ATOM 585 C C . TYR A 1 72 ? -9.378 7.920 21.770 1.00 91.88 72 TYR A C 1
ATOM 587 O O . TYR A 1 72 ? -8.929 7.129 20.938 1.00 91.88 72 TYR A O 1
ATOM 595 N N . GLU A 1 73 ? -10.029 7.516 22.862 1.00 92.50 73 GLU A N 1
ATOM 596 C CA . GLU A 1 73 ? -10.239 6.098 23.176 1.00 92.50 73 GLU A CA 1
ATOM 597 C C . GLU A 1 73 ? -11.184 5.407 22.179 1.00 92.50 73 GLU A C 1
ATOM 599 O O . GLU A 1 73 ? -10.916 4.275 21.761 1.00 92.50 73 GLU A O 1
ATOM 604 N N . ASP A 1 74 ? -12.221 6.101 21.704 1.00 93.00 74 ASP A N 1
ATOM 605 C CA . ASP A 1 74 ? -13.116 5.602 20.654 1.00 93.00 74 ASP A CA 1
ATOM 606 C C . ASP A 1 74 ? -12.349 5.385 19.335 1.00 93.00 74 ASP A C 1
ATOM 608 O O . ASP A 1 74 ? -12.415 4.308 18.733 1.00 93.00 74 ASP A O 1
ATOM 612 N N . LEU A 1 75 ? -11.541 6.366 18.911 1.00 93.12 75 LEU A N 1
ATOM 613 C CA . LEU A 1 75 ? -10.698 6.266 17.712 1.00 93.12 75 LEU A CA 1
ATOM 614 C C . LEU A 1 75 ? -9.657 5.150 17.829 1.00 93.12 75 LEU A C 1
ATOM 616 O O . LEU A 1 75 ? -9.418 4.414 16.869 1.00 93.12 75 LEU A O 1
ATOM 620 N N . ARG A 1 76 ? -9.036 5.010 19.002 1.00 94.31 76 ARG A N 1
ATOM 621 C CA . ARG A 1 76 ? -8.074 3.948 19.299 1.00 94.31 76 ARG A CA 1
ATOM 622 C C . ARG A 1 76 ? -8.724 2.574 19.181 1.00 94.31 76 ARG A C 1
ATOM 624 O O . ARG A 1 76 ? -8.169 1.688 18.527 1.00 94.31 76 ARG A O 1
ATOM 631 N N . THR A 1 77 ? -9.891 2.407 19.792 1.00 95.62 77 THR A N 1
ATOM 632 C CA . THR A 1 77 ? -10.649 1.154 19.768 1.00 95.62 77 THR A CA 1
ATOM 633 C C . THR A 1 77 ? -11.066 0.801 18.345 1.00 95.62 77 THR A C 1
ATOM 635 O O . THR A 1 77 ? -10.869 -0.338 17.914 1.00 95.62 77 THR A O 1
ATOM 638 N N . GLU A 1 78 ? -11.559 1.775 17.577 1.00 94.50 78 GLU A N 1
ATOM 639 C CA . GLU A 1 78 ? -11.980 1.545 16.194 1.00 94.50 78 GLU A CA 1
ATOM 640 C C . GLU A 1 78 ? -10.802 1.219 15.271 1.00 94.50 78 GLU A C 1
ATOM 642 O O . GLU A 1 78 ? -10.925 0.349 14.404 1.00 94.50 78 GLU A O 1
ATOM 647 N N . LEU A 1 79 ? -9.637 1.836 15.482 1.00 96.06 79 LEU A N 1
ATOM 648 C CA . LEU A 1 79 ? -8.416 1.523 14.738 1.00 96.06 79 LEU A CA 1
ATOM 649 C C . LEU A 1 79 ? -7.972 0.073 14.995 1.00 96.06 79 LEU A C 1
ATOM 651 O O . LEU A 1 79 ? -7.729 -0.679 14.049 1.00 96.06 79 LEU A O 1
ATOM 655 N N . ILE A 1 80 ? -7.950 -0.366 16.258 1.00 96.19 80 ILE A N 1
ATOM 656 C CA . ILE A 1 80 ? -7.620 -1.756 16.625 1.00 96.19 80 ILE A CA 1
ATOM 657 C C . ILE A 1 80 ? -8.649 -2.737 16.042 1.00 96.19 80 ILE A C 1
ATOM 659 O O . ILE A 1 80 ? -8.295 -3.806 15.533 1.00 96.19 80 ILE A O 1
ATOM 663 N N . ARG A 1 81 ? -9.939 -2.385 16.089 1.00 96.00 81 ARG A N 1
ATOM 664 C CA . ARG A 1 81 ? -11.017 -3.204 15.522 1.00 96.00 81 ARG A CA 1
ATOM 665 C C . ARG A 1 81 ? -10.879 -3.331 14.008 1.00 96.00 81 ARG A C 1
ATOM 667 O O . ARG A 1 81 ? -11.042 -4.428 13.472 1.00 96.00 81 ARG A O 1
ATOM 674 N N . THR A 1 82 ? -10.568 -2.235 13.327 1.00 95.88 82 THR A N 1
ATOM 675 C CA . THR A 1 82 ? -10.422 -2.181 11.869 1.00 95.88 82 THR A CA 1
ATOM 676 C C . THR A 1 82 ? -9.187 -2.941 11.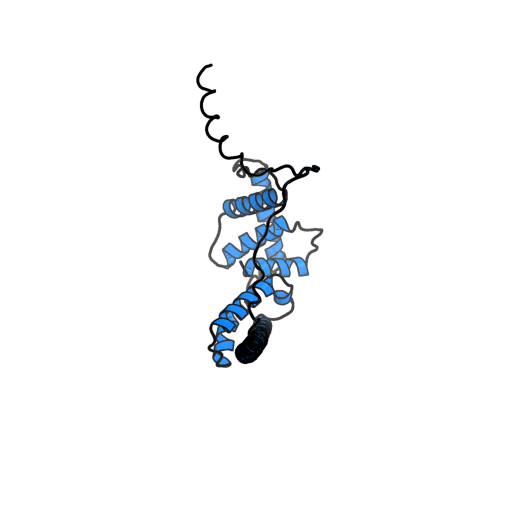405 1.00 95.88 82 THR A C 1
ATOM 678 O O . THR A 1 82 ? -9.281 -3.708 10.449 1.00 95.88 82 THR A O 1
ATOM 681 N N . GLU A 1 83 ? -8.061 -2.837 12.114 1.00 96.12 83 GLU A N 1
ATOM 682 C CA . GLU A 1 83 ? -6.889 -3.677 11.846 1.00 96.12 83 GLU A CA 1
ATOM 683 C C . GLU A 1 83 ? -7.247 -5.166 11.866 1.00 96.12 83 GLU A C 1
ATOM 685 O O . GLU A 1 83 ? -6.905 -5.906 10.942 1.00 96.12 83 GLU A O 1
ATOM 690 N N . ARG A 1 84 ? -7.967 -5.612 12.900 1.00 96.12 84 ARG A N 1
ATOM 691 C CA . ARG A 1 84 ? -8.376 -7.015 13.014 1.00 96.12 84 ARG A CA 1
ATOM 692 C C . ARG A 1 84 ? -9.223 -7.460 11.822 1.00 96.12 84 ARG A C 1
ATOM 694 O O . ARG A 1 84 ? -9.064 -8.581 11.345 1.00 96.12 84 ARG A O 1
ATOM 701 N N . HIS A 1 85 ? -10.099 -6.585 11.325 1.00 95.12 85 HIS A N 1
ATOM 702 C CA . HIS A 1 85 ? -10.877 -6.857 10.116 1.00 95.12 85 HIS A CA 1
ATOM 703 C C . HIS A 1 85 ? -9.980 -6.969 8.884 1.00 95.12 85 HIS A C 1
ATOM 705 O O . HIS A 1 85 ? -10.136 -7.916 8.121 1.00 95.12 85 HIS A O 1
ATOM 711 N N . ILE A 1 86 ? -9.020 -6.058 8.712 1.00 96.12 86 ILE A N 1
ATOM 712 C CA . ILE A 1 86 ? -8.066 -6.098 7.597 1.00 96.12 86 ILE A CA 1
ATOM 713 C C . ILE A 1 86 ? -7.308 -7.436 7.590 1.00 96.12 86 ILE A C 1
ATOM 715 O O . ILE A 1 86 ? -7.281 -8.117 6.566 1.00 96.12 86 ILE A O 1
ATOM 719 N N . LEU A 1 87 ? -6.776 -7.867 8.738 1.00 96.38 87 LEU A N 1
ATOM 720 C CA . LEU A 1 87 ? -6.070 -9.148 8.873 1.00 96.38 87 LEU A CA 1
ATOM 721 C C . LEU A 1 87 ? -6.954 -10.353 8.527 1.00 96.38 87 LEU A C 1
ATOM 723 O O . LEU A 1 87 ? -6.525 -11.237 7.783 1.00 96.38 87 LEU A O 1
ATOM 727 N N . LYS A 1 88 ? -8.201 -10.364 9.018 1.00 95.19 88 LYS A N 1
ATOM 728 C CA . LYS A 1 88 ? -9.171 -11.429 8.733 1.00 95.19 88 LYS A CA 1
ATOM 729 C C . LYS A 1 88 ? -9.485 -11.525 7.239 1.00 95.19 88 LYS A C 1
ATOM 731 O O . LYS A 1 88 ? -9.500 -12.619 6.688 1.00 95.19 88 LYS A O 1
ATOM 736 N N . GLU A 1 89 ? -9.692 -10.393 6.573 1.00 93.94 89 GLU A N 1
ATOM 737 C CA . GLU A 1 89 ? -10.011 -10.358 5.139 1.00 93.94 89 GLU A CA 1
ATOM 738 C C . GLU A 1 89 ? -8.836 -10.755 4.243 1.00 93.94 89 GLU A C 1
ATOM 740 O O . GLU A 1 89 ? -9.033 -11.263 3.135 1.00 93.94 89 GLU A O 1
ATOM 745 N N . MET A 1 90 ? -7.608 -10.553 4.714 1.00 92.25 90 MET A N 1
ATOM 746 C CA . MET A 1 90 ? -6.400 -11.004 4.021 1.00 92.25 90 MET A CA 1
ATOM 747 C C . MET A 1 90 ? -6.018 -12.447 4.364 1.00 92.25 90 MET A C 1
ATOM 749 O O . MET A 1 90 ? -5.080 -12.972 3.774 1.00 92.25 90 MET A O 1
ATOM 753 N N . GLY A 1 91 ? -6.719 -13.096 5.300 1.00 93.56 91 GLY A N 1
ATOM 754 C CA . GLY A 1 91 ? -6.360 -14.434 5.774 1.00 93.56 91 GLY A CA 1
ATOM 755 C C . GLY A 1 91 ? -4.955 -14.482 6.374 1.00 93.56 91 GLY A C 1
ATOM 756 O O . GLY A 1 91 ? -4.264 -15.479 6.216 1.00 93.56 91 GLY A O 1
ATOM 757 N N . PHE A 1 92 ? -4.506 -13.382 6.992 1.00 92.81 92 PHE A N 1
ATOM 758 C CA . PHE A 1 92 ? -3.137 -13.185 7.492 1.00 92.81 92 PHE A CA 1
ATOM 759 C C . PHE A 1 92 ? -2.023 -13.235 6.425 1.00 92.81 92 PHE A C 1
ATOM 761 O O . PHE A 1 92 ? -0.852 -13.062 6.759 1.00 92.81 92 PHE A O 1
ATOM 768 N N . ILE A 1 93 ? -2.363 -13.342 5.135 1.00 91.75 93 ILE A N 1
ATOM 769 C CA . ILE A 1 93 ? -1.408 -13.252 4.024 1.00 91.75 93 ILE A CA 1
ATOM 770 C C . ILE A 1 93 ? -1.151 -11.771 3.720 1.00 91.75 93 ILE A C 1
ATOM 772 O O . ILE A 1 93 ? -1.785 -11.156 2.860 1.00 91.75 93 ILE A O 1
ATOM 776 N N . CYS A 1 94 ? -0.222 -11.182 4.473 1.00 89.56 94 CYS A N 1
ATOM 777 C CA . CYS A 1 94 ? 0.088 -9.750 4.410 1.00 89.56 94 CYS A CA 1
ATOM 778 C C . CYS A 1 94 ? 1.360 -9.429 3.613 1.00 89.56 94 CYS A C 1
ATOM 780 O O . CYS A 1 94 ? 1.753 -8.268 3.553 1.00 89.56 94 CYS A O 1
ATOM 782 N N . HIS A 1 95 ? 2.002 -10.433 3.007 1.00 90.44 95 HIS A N 1
ATOM 783 C CA . HIS A 1 95 ? 3.200 -10.225 2.199 1.00 90.44 95 HIS A CA 1
ATOM 784 C C . HIS A 1 95 ? 2.869 -9.387 0.957 1.00 90.44 95 HIS A C 1
ATOM 786 O O . HIS A 1 95 ? 1.895 -9.649 0.230 1.00 90.44 95 HIS A O 1
ATOM 792 N N . VAL A 1 96 ? 3.678 -8.359 0.723 1.00 91.31 96 VAL A N 1
ATOM 793 C CA . VAL A 1 96 ? 3.546 -7.464 -0.420 1.00 91.31 96 VAL A CA 1
ATOM 794 C C . VAL A 1 96 ? 4.896 -7.346 -1.101 1.00 91.31 96 VAL A C 1
ATOM 796 O O . VAL A 1 96 ? 5.853 -6.853 -0.517 1.00 91.31 96 VAL A O 1
ATOM 799 N N . GLU A 1 97 ? 4.946 -7.756 -2.362 1.00 92.56 97 GLU A N 1
ATOM 800 C CA . GLU A 1 97 ? 6.077 -7.455 -3.230 1.00 92.56 97 GLU A CA 1
ATOM 801 C C . GLU A 1 97 ? 5.792 -6.169 -3.988 1.00 92.56 97 GLU A C 1
ATOM 803 O O . GLU A 1 97 ? 4.713 -6.006 -4.557 1.00 92.56 97 GLU A O 1
ATOM 808 N N . HIS A 1 98 ? 6.760 -5.261 -4.016 1.00 93.12 98 HIS A N 1
ATOM 809 C CA . HIS A 1 98 ? 6.639 -3.979 -4.706 1.00 93.12 98 HIS A CA 1
ATOM 8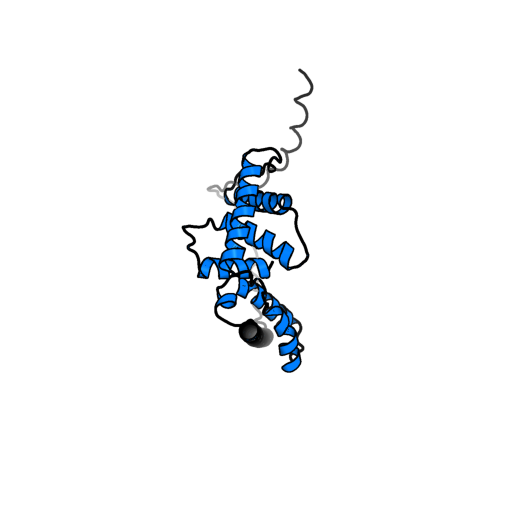10 C C . HIS A 1 98 ? 7.418 -3.998 -6.023 1.00 93.12 98 HIS A C 1
ATOM 812 O O . HIS A 1 98 ? 8.483 -4.622 -6.079 1.00 93.12 98 HIS A O 1
ATOM 818 N N . PRO A 1 99 ? 6.949 -3.292 -7.070 1.00 94.38 99 PRO A N 1
ATOM 819 C CA . PRO A 1 99 ? 7.647 -3.222 -8.358 1.00 94.38 99 PRO A CA 1
ATOM 820 C C . PRO A 1 99 ? 9.084 -2.702 -8.214 1.00 94.38 99 PRO A C 1
ATOM 822 O O . PRO A 1 99 ? 9.977 -3.147 -8.929 1.00 94.38 99 PRO A O 1
ATOM 825 N N . HIS A 1 100 ? 9.333 -1.841 -7.221 1.00 93.31 100 HIS A N 1
ATOM 826 C CA . HIS A 1 100 ? 10.642 -1.283 -6.869 1.00 93.31 100 HIS A CA 1
ATOM 827 C C . HIS A 1 100 ? 11.763 -2.319 -6.737 1.00 93.31 100 HIS A C 1
ATOM 829 O O . HIS A 1 100 ? 12.893 -2.041 -7.131 1.00 93.31 100 HIS A O 1
ATOM 835 N N . LYS A 1 101 ? 11.455 -3.521 -6.233 1.00 92.19 101 LYS A N 1
ATOM 836 C CA . LYS A 1 101 ? 12.420 -4.624 -6.083 1.00 92.19 101 LYS A CA 1
ATOM 837 C C . LYS A 1 101 ? 12.961 -5.108 -7.434 1.00 92.19 101 LYS A C 1
ATOM 839 O O . LYS A 1 101 ? 14.112 -5.525 -7.518 1.00 92.19 101 LYS A O 1
ATOM 844 N N . PHE A 1 102 ? 12.142 -5.051 -8.482 1.00 94.38 102 PHE A N 1
ATOM 845 C CA . PHE A 1 102 ? 12.465 -5.589 -9.804 1.00 94.38 102 PHE A CA 1
ATOM 846 C C . PHE A 1 102 ? 13.089 -4.552 -10.736 1.00 94.38 102 PHE A C 1
ATOM 848 O O . PHE A 1 102 ? 13.883 -4.924 -11.596 1.00 94.38 102 PHE A O 1
ATOM 855 N N . ILE A 1 103 ? 12.791 -3.262 -10.537 1.00 93.56 103 ILE A N 1
ATOM 856 C CA . ILE A 1 103 ? 13.245 -2.178 -11.423 1.00 93.56 103 ILE A CA 1
ATOM 857 C C . ILE A 1 103 ? 14.764 -2.203 -11.616 1.00 93.56 103 ILE A C 1
ATOM 859 O O . ILE A 1 103 ? 15.237 -2.228 -12.748 1.00 93.56 103 ILE A O 1
ATOM 863 N N . PHE A 1 104 ? 15.538 -2.268 -10.529 1.00 89.31 104 PHE A N 1
ATOM 864 C CA . PHE A 1 104 ? 17.002 -2.272 -10.621 1.00 89.31 104 PHE A CA 1
ATOM 865 C C . PHE A 1 104 ? 17.562 -3.517 -11.310 1.00 89.31 104 PHE A C 1
ATOM 867 O O . PHE A 1 104 ? 18.541 -3.422 -12.046 1.00 89.31 104 PHE A O 1
ATOM 874 N N . ASN A 1 105 ? 16.948 -4.680 -11.079 1.00 92.31 105 ASN A N 1
ATOM 875 C CA . ASN A 1 105 ? 17.383 -5.923 -11.707 1.00 92.31 105 ASN A CA 1
ATOM 876 C C . ASN A 1 105 ? 17.135 -5.879 -13.220 1.00 92.31 105 ASN A C 1
ATOM 878 O O . ASN A 1 105 ? 18.015 -6.227 -14.000 1.00 92.31 105 ASN A O 1
ATOM 882 N N . TYR A 1 106 ? 15.964 -5.397 -13.637 1.00 94.56 106 TYR A N 1
ATOM 883 C CA . TYR A 1 106 ? 15.604 -5.309 -15.050 1.00 94.56 106 TYR A CA 1
ATOM 884 C C . TYR A 1 106 ? 16.404 -4.248 -15.794 1.00 94.56 106 TYR A C 1
ATOM 886 O O . TYR A 1 106 ? 16.911 -4.545 -16.867 1.00 94.56 106 TYR A O 1
ATOM 894 N N . LEU A 1 107 ? 16.604 -3.060 -15.217 1.00 92.50 107 LEU A N 1
ATOM 895 C CA . LEU A 1 107 ? 17.450 -2.034 -15.838 1.00 92.50 107 LEU A CA 1
ATOM 896 C C . LEU A 1 107 ? 18.880 -2.540 -16.064 1.00 92.50 107 LEU A C 1
ATOM 898 O O . LEU A 1 107 ? 19.428 -2.355 -17.145 1.00 92.50 107 LEU A O 1
ATOM 902 N N . ARG A 1 108 ? 19.446 -3.262 -15.086 1.00 90.69 108 ARG A N 1
ATOM 903 C CA . ARG A 1 108 ? 20.774 -3.873 -15.220 1.00 90.69 108 ARG A CA 1
ATOM 904 C C . ARG A 1 108 ? 20.821 -4.961 -16.296 1.00 90.69 108 ARG A C 1
ATOM 906 O O . ARG A 1 108 ? 21.815 -5.060 -16.999 1.00 90.69 108 ARG A O 1
ATOM 913 N N . GLN A 1 109 ? 19.783 -5.790 -16.411 1.00 92.50 109 GLN A N 1
ATOM 914 C CA . GLN A 1 109 ? 19.713 -6.833 -17.445 1.00 92.50 109 GLN A CA 1
ATOM 915 C C . GLN A 1 109 ? 19.523 -6.261 -18.855 1.00 92.50 109 GLN A C 1
ATOM 917 O O . GLN A 1 109 ? 19.964 -6.876 -19.819 1.00 92.50 109 GLN A O 1
ATOM 922 N N . LEU A 1 110 ? 18.873 -5.103 -18.966 1.00 90.75 110 LEU A N 1
ATOM 923 C CA . LEU A 1 110 ? 18.643 -4.391 -20.224 1.00 90.75 110 LEU A CA 1
ATOM 924 C C . LEU A 1 110 ? 19.799 -3.447 -20.603 1.00 90.75 110 LEU A C 1
ATOM 926 O O . LEU A 1 110 ? 19.680 -2.735 -21.593 1.00 90.75 110 LEU A O 1
ATOM 930 N N . ASP A 1 111 ? 20.879 -3.424 -19.814 1.00 89.12 111 ASP A N 1
ATOM 931 C CA . ASP A 1 111 ? 22.036 -2.528 -19.967 1.00 89.12 111 ASP A CA 1
ATOM 932 C C . ASP A 1 111 ? 21.664 -1.032 -20.042 1.00 89.12 111 ASP A C 1
ATOM 934 O O . ASP A 1 111 ? 22.336 -0.209 -20.662 1.00 89.12 111 ASP A O 1
ATOM 938 N N . VAL A 1 112 ? 20.565 -0.655 -19.378 1.00 85.00 112 VAL A N 1
ATOM 939 C CA . VAL A 1 112 ? 20.123 0.738 -19.272 1.00 85.00 112 VAL A CA 1
ATOM 940 C C . VAL A 1 112 ? 20.781 1.353 -18.043 1.00 85.00 112 VAL A C 1
ATOM 942 O O . VAL A 1 112 ? 20.333 1.156 -16.911 1.00 85.00 112 VAL A O 1
ATOM 945 N N . LEU A 1 113 ? 21.859 2.100 -18.277 1.00 79.25 113 LEU A N 1
ATOM 946 C CA . LEU A 1 113 ? 22.660 2.746 -17.231 1.00 79.25 113 LEU A CA 1
ATOM 947 C C . LEU A 1 113 ? 22.276 4.210 -16.974 1.00 79.25 113 LEU A C 1
ATOM 949 O O . LEU A 1 113 ? 22.906 4.866 -16.148 1.00 79.25 113 LEU A O 1
ATOM 953 N N . ASP A 1 114 ? 21.250 4.725 -17.654 1.00 88.12 114 ASP A N 1
ATOM 954 C CA . ASP A 1 114 ? 20.796 6.097 -17.447 1.00 88.12 114 ASP A CA 1
ATOM 955 C C . ASP A 1 114 ? 20.096 6.254 -16.085 1.00 88.12 114 ASP A C 1
ATOM 957 O O . ASP A 1 114 ? 18.999 5.733 -15.835 1.00 88.12 114 ASP A O 1
ATOM 961 N N . ASP A 1 115 ? 20.735 7.013 -15.194 1.00 89.19 115 ASP A N 1
ATOM 962 C CA . ASP A 1 115 ? 20.187 7.350 -13.885 1.00 89.19 115 ASP A CA 1
ATOM 963 C C . ASP A 1 115 ? 18.880 8.151 -13.992 1.00 89.19 115 ASP A C 1
ATOM 965 O O . ASP A 1 115 ? 18.015 8.013 -13.120 1.00 89.19 115 ASP A O 1
ATOM 969 N N . ALA A 1 116 ? 18.674 8.928 -15.060 1.00 90.12 116 ALA A N 1
ATOM 970 C CA . ALA A 1 116 ? 17.429 9.659 -15.277 1.00 90.12 116 ALA A CA 1
ATOM 971 C C . ALA A 1 116 ? 16.252 8.697 -15.495 1.00 90.12 116 ALA A C 1
ATOM 973 O O . ALA A 1 116 ? 15.240 8.802 -14.793 1.00 90.12 116 ALA A O 1
ATOM 974 N N . VAL A 1 117 ? 16.409 7.699 -16.376 1.00 91.19 117 VAL A N 1
ATOM 975 C CA . VAL A 1 117 ? 15.415 6.629 -16.590 1.00 91.19 117 VAL A CA 1
ATOM 976 C C . VAL A 1 117 ? 15.160 5.859 -15.296 1.00 91.19 117 VAL A C 1
ATOM 978 O O . VAL A 1 117 ? 14.011 5.559 -14.966 1.00 91.19 117 VAL A O 1
ATOM 981 N N . LYS A 1 118 ? 16.208 5.569 -14.518 1.00 91.88 118 LYS A N 1
ATOM 982 C CA . LYS A 1 118 ? 16.081 4.876 -13.228 1.00 91.88 118 LYS A CA 1
ATOM 983 C C . LYS A 1 118 ? 15.223 5.659 -12.237 1.00 91.88 118 LYS A C 1
ATOM 985 O O . LYS A 1 118 ? 14.309 5.096 -11.627 1.00 91.88 118 LYS A O 1
ATOM 990 N N . HIS A 1 119 ? 15.508 6.949 -12.069 1.00 92.56 119 HIS A N 1
ATOM 991 C CA . HIS A 1 119 ? 14.747 7.828 -11.183 1.00 92.56 119 HIS A CA 1
ATOM 992 C C . HIS A 1 119 ? 13.300 7.997 -11.650 1.00 92.56 119 HIS A C 1
ATOM 994 O O . HIS A 1 119 ? 12.376 7.977 -10.833 1.00 92.56 119 HIS A O 1
ATOM 1000 N N . GLU A 1 120 ? 13.088 8.107 -12.954 1.00 93.81 120 GLU A N 1
ATOM 1001 C CA . GLU A 1 120 ? 11.760 8.240 -13.535 1.00 93.81 120 GLU A CA 1
ATOM 1002 C C . GLU A 1 120 ? 10.923 6.968 -13.385 1.00 93.81 120 GLU A C 1
ATOM 1004 O O . GLU A 1 120 ? 9.800 7.034 -12.883 1.00 93.81 120 GLU A O 1
ATOM 1009 N N . ALA A 1 121 ? 11.486 5.796 -13.689 1.00 95.12 121 ALA A N 1
ATOM 1010 C CA . ALA A 1 121 ? 10.826 4.510 -13.471 1.00 95.12 121 ALA A CA 1
ATOM 1011 C C . ALA A 1 121 ? 10.450 4.309 -11.993 1.00 95.12 121 ALA A C 1
ATOM 1013 O O . ALA A 1 121 ? 9.361 3.818 -11.685 1.00 95.12 121 ALA A O 1
ATOM 1014 N N . TRP A 1 122 ? 11.313 4.734 -11.062 1.00 94.94 122 TRP A N 1
ATOM 1015 C CA . TRP A 1 122 ? 11.028 4.699 -9.625 1.00 94.94 122 TRP A CA 1
ATOM 1016 C C . TRP A 1 122 ? 9.851 5.604 -9.232 1.00 94.94 122 TRP A C 1
ATOM 1018 O O . TRP A 1 122 ? 8.995 5.212 -8.431 1.00 94.94 122 TRP A O 1
ATOM 1028 N N . ASN A 1 123 ? 9.780 6.806 -9.805 1.00 94.94 123 ASN A N 1
ATOM 1029 C CA . ASN A 1 123 ? 8.680 7.739 -9.571 1.00 94.94 123 ASN A CA 1
ATOM 1030 C C . ASN A 1 123 ? 7.364 7.207 -10.148 1.00 94.94 123 ASN A C 1
ATOM 1032 O O . ASN A 1 123 ? 6.367 7.150 -9.426 1.00 94.94 123 ASN A O 1
ATOM 1036 N N . LEU A 1 124 ? 7.382 6.701 -11.382 1.00 95.31 124 LEU A N 1
ATOM 1037 C CA . LEU A 1 124 ? 6.227 6.048 -12.002 1.00 95.31 124 LEU A CA 1
ATOM 1038 C C . LEU A 1 124 ? 5.754 4.837 -11.189 1.00 95.31 124 LEU A C 1
ATOM 1040 O O . LEU A 1 124 ? 4.551 4.626 -11.028 1.00 95.31 124 LEU A O 1
ATOM 1044 N N . ALA A 1 125 ? 6.673 4.068 -10.602 1.00 95.44 125 ALA A N 1
ATOM 1045 C CA . ALA A 1 125 ? 6.327 2.981 -9.693 1.00 95.44 125 ALA A CA 1
ATOM 1046 C C . ALA A 1 125 ? 5.616 3.481 -8.425 1.00 95.44 125 ALA A C 1
ATOM 1048 O O . ALA A 1 125 ? 4.637 2.866 -7.998 1.00 95.44 125 ALA A O 1
ATOM 1049 N N . ASN A 1 126 ? 6.037 4.609 -7.844 1.00 94.62 126 ASN A N 1
ATOM 1050 C CA . ASN A 1 126 ? 5.323 5.228 -6.719 1.00 94.62 126 ASN A CA 1
ATOM 1051 C C . ASN A 1 126 ? 3.923 5.704 -7.122 1.00 94.62 126 ASN A C 1
ATOM 1053 O O . ASN A 1 126 ? 2.965 5.535 -6.364 1.00 94.62 126 ASN A O 1
ATOM 1057 N N . ASP A 1 127 ? 3.784 6.263 -8.320 1.00 94.44 127 ASP A N 1
ATOM 1058 C CA . ASP A 1 127 ? 2.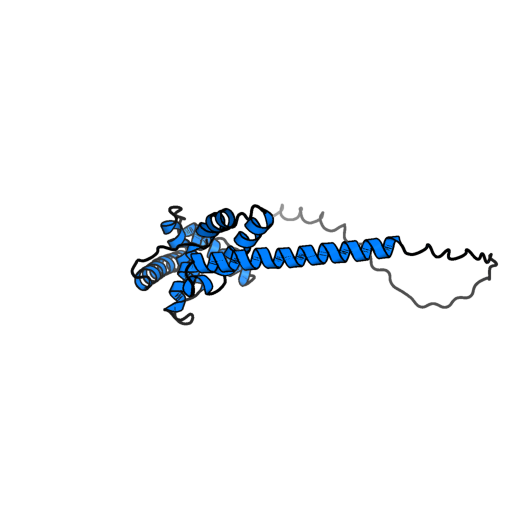500 6.737 -8.831 1.00 94.44 127 ASP A CA 1
ATOM 1059 C C . ASP A 1 127 ? 1.552 5.589 -9.176 1.00 94.44 127 ASP A C 1
ATOM 1061 O O . ASP A 1 127 ? 0.350 5.685 -8.911 1.00 94.44 127 ASP A O 1
ATOM 1065 N N . SER A 1 128 ? 2.091 4.453 -9.624 1.00 94.62 128 SER A N 1
ATOM 1066 C CA . SER A 1 128 ? 1.319 3.236 -9.886 1.00 94.62 128 SER A CA 1
ATOM 1067 C C . SER A 1 128 ? 0.531 2.760 -8.659 1.00 94.62 128 SER A C 1
ATOM 1069 O O . SER A 1 128 ? -0.581 2.251 -8.807 1.00 94.62 128 SER A O 1
ATOM 1071 N N . LEU A 1 129 ? 1.037 3.003 -7.443 1.00 92.69 129 LEU A N 1
ATOM 1072 C CA . LEU A 1 129 ? 0.377 2.616 -6.192 1.00 92.69 129 LEU A CA 1
ATOM 1073 C C . LEU A 1 129 ? -0.893 3.431 -5.901 1.00 92.69 129 LEU A C 1
ATOM 1075 O O . LEU A 1 129 ? -1.731 3.002 -5.106 1.00 92.69 129 LEU A O 1
ATOM 1079 N N . ARG A 1 130 ? -1.092 4.575 -6.568 1.00 91.81 130 ARG A N 1
ATOM 1080 C CA . ARG A 1 130 ? -2.358 5.329 -6.509 1.00 91.81 130 ARG A CA 1
ATOM 1081 C C . ARG A 1 130 ? -3.458 4.697 -7.363 1.00 91.81 130 ARG A C 1
ATOM 1083 O O . ARG A 1 130 ? -4.621 5.063 -7.227 1.00 91.81 130 ARG A O 1
ATOM 1090 N N . THR A 1 131 ? -3.104 3.739 -8.215 1.00 93.62 131 THR A N 1
ATOM 1091 C CA . THR A 1 131 ? -4.019 3.014 -9.100 1.00 93.62 131 THR A CA 1
ATOM 1092 C C . THR A 1 131 ? -4.229 1.573 -8.623 1.00 93.62 131 THR A C 1
ATOM 1094 O O . THR A 1 131 ? -3.582 1.100 -7.691 1.00 93.62 131 THR A O 1
ATOM 1097 N N . VAL A 1 132 ? -5.099 0.833 -9.312 1.00 93.44 132 VAL A N 1
ATOM 1098 C CA . VAL A 1 132 ? -5.377 -0.588 -9.033 1.00 93.44 132 VAL A CA 1
ATOM 1099 C C . VAL A 1 132 ? -4.335 -1.556 -9.620 1.00 93.44 132 VAL A C 1
ATOM 1101 O O . VAL A 1 132 ? -4.548 -2.766 -9.616 1.00 93.44 132 VAL A O 1
ATOM 1104 N N . LEU A 1 133 ? -3.207 -1.074 -10.152 1.00 94.88 133 LEU A N 1
ATOM 1105 C CA . LEU A 1 133 ? -2.211 -1.943 -10.794 1.00 94.88 133 LEU A CA 1
ATOM 1106 C C . LEU A 1 133 ? -1.647 -3.002 -9.835 1.00 94.88 133 LEU A C 1
ATOM 1108 O O . LEU A 1 133 ? -1.518 -4.158 -10.226 1.00 94.88 133 LEU A O 1
ATOM 1112 N N . CYS A 1 134 ? -1.432 -2.642 -8.566 1.00 93.12 134 CYS A N 1
ATOM 1113 C CA . CYS A 1 134 ? -0.901 -3.538 -7.530 1.00 93.12 134 CYS A CA 1
ATOM 1114 C C . CYS A 1 134 ? -1.806 -4.734 -7.168 1.00 93.12 134 CYS A C 1
ATOM 1116 O O . CYS A 1 134 ? -1.360 -5.654 -6.482 1.00 93.12 134 CYS A O 1
ATOM 1118 N N . VAL A 1 135 ? -3.074 -4.721 -7.594 1.00 93.00 135 VAL A N 1
ATOM 1119 C CA . VAL A 1 135 ? -4.021 -5.836 -7.404 1.00 93.00 135 VAL A CA 1
ATOM 1120 C C . VAL A 1 135 ? -4.366 -6.553 -8.707 1.00 93.00 135 VAL A C 1
ATOM 1122 O O . VAL A 1 135 ? -4.866 -7.672 -8.665 1.00 93.00 135 VAL A O 1
ATOM 1125 N N . ARG A 1 136 ? -4.107 -5.928 -9.863 1.00 94.31 136 ARG A N 1
ATOM 1126 C CA . ARG A 1 136 ? -4.416 -6.491 -11.187 1.00 94.31 136 ARG A CA 1
ATOM 1127 C C . ARG A 1 136 ? -3.252 -7.256 -11.801 1.00 94.31 136 ARG A C 1
ATOM 1129 O O . ARG A 1 136 ? -3.487 -8.204 -12.542 1.00 94.31 136 ARG A O 1
ATOM 1136 N N . PHE A 1 137 ? -2.025 -6.835 -11.522 1.00 95.69 137 PHE A N 1
ATOM 1137 C CA . PHE A 1 137 ? -0.823 -7.388 -12.132 1.00 95.69 137 PHE A CA 1
ATOM 1138 C C . PHE A 1 137 ? 0.204 -7.737 -11.063 1.00 95.69 137 PHE A C 1
ATOM 1140 O O . PHE A 1 137 ? 0.232 -7.134 -9.989 1.00 95.69 137 PHE A O 1
ATOM 1147 N N . LYS A 1 138 ? 1.058 -8.717 -11.368 1.00 95.50 138 LYS A N 1
ATOM 1148 C CA . LYS A 1 138 ? 2.207 -9.021 -10.516 1.00 95.50 138 LYS A CA 1
ATOM 1149 C C . LYS A 1 138 ? 3.234 -7.890 -10.595 1.00 95.50 138 LYS A C 1
ATOM 1151 O O . LYS A 1 138 ? 3.310 -7.175 -11.598 1.00 95.50 138 LYS A O 1
ATOM 1156 N N . SER A 1 139 ? 4.024 -7.736 -9.543 1.00 95.25 139 SER A N 1
ATOM 1157 C CA . SER A 1 139 ? 4.947 -6.611 -9.381 1.00 95.25 139 SER A CA 1
ATOM 1158 C C . SER A 1 139 ? 6.060 -6.586 -10.430 1.00 95.25 139 SER A C 1
ATOM 1160 O O . SER A 1 139 ? 6.485 -5.503 -10.826 1.00 95.25 139 SER A O 1
ATOM 1162 N N . GLU A 1 140 ? 6.453 -7.745 -10.955 1.00 95.81 140 GLU A N 1
ATOM 1163 C CA . GLU A 1 140 ? 7.361 -7.903 -12.098 1.00 95.81 140 GLU A CA 1
ATOM 1164 C C . GLU A 1 140 ? 6.794 -7.242 -13.358 1.00 95.81 140 GLU A C 1
ATOM 1166 O O . GLU A 1 140 ? 7.472 -6.486 -14.046 1.00 95.81 140 GLU A O 1
ATOM 1171 N N . VAL A 1 141 ? 5.511 -7.480 -13.639 1.00 96.38 141 VAL A N 1
ATOM 1172 C CA . VAL A 1 141 ? 4.837 -6.954 -14.834 1.00 96.38 141 VAL A CA 1
ATOM 1173 C C . VAL A 1 141 ? 4.678 -5.441 -14.733 1.00 96.38 141 VAL A C 1
ATOM 1175 O O . VAL A 1 141 ? 4.917 -4.720 -15.701 1.00 96.38 141 VAL A O 1
ATOM 1178 N N . VAL A 1 142 ? 4.318 -4.945 -13.545 1.00 96.62 142 VAL A N 1
ATOM 1179 C CA . VAL A 1 142 ? 4.244 -3.501 -13.287 1.00 96.62 142 VAL A CA 1
ATOM 1180 C C . VAL A 1 142 ? 5.622 -2.859 -13.458 1.00 96.62 142 VAL A C 1
ATOM 1182 O O . VAL A 1 142 ? 5.707 -1.798 -14.071 1.00 96.62 142 VAL A O 1
ATOM 1185 N N . ALA A 1 143 ? 6.694 -3.509 -12.990 1.00 95.88 143 ALA A N 1
ATOM 1186 C CA . ALA A 1 143 ? 8.064 -3.030 -13.165 1.00 95.88 143 ALA A CA 1
ATOM 1187 C C . ALA A 1 143 ? 8.451 -2.900 -14.650 1.00 95.88 143 ALA A C 1
ATOM 1189 O O . ALA A 1 143 ? 8.966 -1.858 -15.052 1.00 95.88 143 ALA A O 1
ATOM 1190 N N . CYS A 1 144 ? 8.135 -3.895 -15.485 1.00 95.38 144 CYS A N 1
ATOM 1191 C CA . CYS A 1 144 ? 8.347 -3.793 -16.933 1.00 95.38 144 CYS A CA 1
ATOM 1192 C C . CYS A 1 144 ? 7.575 -2.614 -17.544 1.00 95.38 144 CYS A C 1
ATOM 1194 O O . CYS A 1 144 ? 8.126 -1.855 -18.339 1.00 95.38 144 CYS A O 1
ATOM 1196 N N . GLY A 1 145 ? 6.314 -2.425 -17.140 1.00 95.50 145 GLY A N 1
ATOM 1197 C CA . GLY A 1 145 ? 5.474 -1.334 -17.636 1.00 95.50 145 GLY A CA 1
ATOM 1198 C C . GLY A 1 145 ? 6.014 0.057 -17.293 1.00 95.50 145 GLY A C 1
ATOM 1199 O O . GLY A 1 145 ? 6.009 0.937 -18.152 1.00 95.50 145 GLY A O 1
ATOM 1200 N N . VAL A 1 146 ? 6.513 0.262 -16.068 1.00 96.06 146 VAL A N 1
ATOM 1201 C CA . VAL A 1 146 ? 7.076 1.563 -15.661 1.00 96.06 146 VAL A CA 1
ATOM 1202 C C . VAL A 1 146 ? 8.434 1.842 -16.301 1.00 96.06 146 VAL A C 1
ATOM 1204 O O . VAL A 1 146 ? 8.701 2.992 -16.629 1.00 96.06 146 VAL A O 1
ATOM 1207 N N . ILE A 1 147 ? 9.266 0.819 -16.537 1.00 94.94 147 ILE A N 1
ATOM 1208 C CA . ILE A 1 147 ? 10.536 0.971 -17.270 1.00 94.94 147 ILE A CA 1
ATOM 1209 C C . ILE A 1 147 ? 10.262 1.350 -18.727 1.00 94.94 147 ILE A C 1
ATOM 1211 O O . ILE A 1 147 ? 10.863 2.289 -19.248 1.00 94.94 147 ILE A O 1
ATOM 1215 N N . TYR A 1 148 ? 9.324 0.657 -19.374 1.00 94.38 148 TYR A N 1
ATOM 1216 C CA . TYR A 1 148 ? 8.917 0.975 -20.740 1.00 94.38 148 TYR A CA 1
ATOM 1217 C C . TYR A 1 148 ? 8.356 2.400 -20.852 1.00 94.38 148 TYR A C 1
ATOM 1219 O O . TYR A 1 148 ? 8.692 3.137 -21.772 1.00 94.38 148 TYR A O 1
ATOM 1227 N N . ALA A 1 149 ? 7.518 2.813 -19.899 1.00 94.25 149 ALA A N 1
ATOM 1228 C CA . ALA A 1 149 ? 6.997 4.174 -19.879 1.00 94.25 149 ALA A CA 1
ATOM 1229 C C . ALA A 1 149 ? 8.115 5.213 -19.683 1.00 94.25 149 ALA A C 1
ATOM 1231 O O . ALA A 1 149 ? 8.162 6.175 -20.441 1.00 94.25 149 ALA A O 1
ATOM 1232 N N . ALA A 1 150 ? 9.032 4.995 -18.734 1.00 94.00 150 ALA A N 1
ATOM 1233 C CA . ALA A 1 150 ? 10.139 5.914 -18.457 1.00 94.00 150 ALA A CA 1
ATOM 1234 C C . ALA A 1 150 ? 11.082 6.087 -19.659 1.00 94.00 150 ALA A C 1
ATOM 1236 O O . ALA A 1 150 ? 11.430 7.205 -20.017 1.00 94.00 150 ALA A O 1
ATOM 1237 N N . THR A 1 151 ? 11.467 4.986 -20.307 1.00 91.94 151 THR A N 1
ATOM 1238 C CA . THR A 1 151 ? 12.318 5.025 -21.511 1.00 91.94 151 THR A CA 1
ATOM 1239 C C . THR A 1 151 ? 11.635 5.765 -22.660 1.00 91.94 151 THR A C 1
ATOM 1241 O O . THR A 1 151 ? 12.225 6.657 -23.259 1.00 91.94 151 THR A O 1
ATOM 1244 N N . ARG A 1 152 ? 10.350 5.489 -22.901 1.00 90.88 152 ARG A N 1
ATOM 1245 C CA . ARG A 1 152 ? 9.595 6.137 -23.979 1.00 90.88 152 ARG A CA 1
ATOM 1246 C C . ARG A 1 152 ? 9.383 7.638 -23.769 1.00 90.88 152 ARG A C 1
ATOM 1248 O O . ARG A 1 152 ? 9.388 8.386 -24.743 1.00 90.88 152 ARG A O 1
ATOM 1255 N N . GLU A 1 153 ? 9.118 8.091 -22.543 1.00 87.12 153 GLU A N 1
ATOM 1256 C CA . GLU A 1 153 ? 8.980 9.535 -22.293 1.00 87.12 153 GLU A CA 1
ATOM 1257 C C . GLU A 1 153 ? 10.327 10.256 -22.466 1.00 87.12 153 GLU A C 1
ATOM 1259 O O . GLU A 1 153 ? 10.357 11.352 -23.024 1.00 87.12 153 GLU A O 1
ATOM 1264 N N . ARG A 1 154 ? 11.449 9.605 -22.131 1.00 82.50 154 ARG A N 1
ATOM 1265 C CA . ARG A 1 154 ? 12.791 10.145 -22.396 1.00 82.50 154 ARG A CA 1
ATOM 1266 C C . ARG A 1 154 ? 13.116 10.266 -23.873 1.00 82.50 154 ARG A C 1
ATOM 1268 O O . ARG A 1 154 ? 13.640 11.301 -24.276 1.00 82.50 154 ARG A O 1
ATOM 1275 N N . ASP A 1 155 ? 12.762 9.268 -24.674 1.00 82.56 155 ASP A N 1
ATOM 1276 C CA . ASP A 1 155 ? 12.953 9.339 -26.125 1.00 82.56 155 ASP A CA 1
ATOM 1277 C C . ASP A 1 155 ? 12.193 10.533 -26.726 1.00 82.56 155 ASP A C 1
ATOM 1279 O O . ASP A 1 155 ? 12.727 11.264 -27.559 1.00 82.56 155 ASP A O 1
ATOM 1283 N N . ARG A 1 156 ? 10.970 10.802 -26.244 1.00 78.56 156 ARG A N 1
ATOM 1284 C CA . ARG A 1 156 ? 10.181 11.966 -26.682 1.00 78.56 156 ARG A CA 1
ATOM 1285 C C . ARG A 1 156 ? 10.785 13.299 -26.272 1.00 78.56 156 ARG A C 1
ATOM 1287 O O . ARG A 1 156 ? 10.663 14.263 -27.022 1.00 78.56 156 ARG A O 1
ATOM 1294 N N . ASP A 1 157 ? 11.353 13.388 -25.077 1.00 71.38 157 ASP A N 1
ATOM 1295 C CA . ASP A 1 157 ? 11.980 14.627 -24.621 1.00 71.38 157 ASP A CA 1
ATOM 1296 C C . ASP A 1 157 ? 13.305 14.880 -25.357 1.00 71.38 157 ASP A C 1
ATOM 1298 O O . ASP A 1 157 ? 13.555 16.009 -25.774 1.00 71.38 157 ASP A O 1
ATOM 1302 N N . GLY A 1 158 ? 14.074 13.830 -25.662 1.00 64.62 158 GLY A N 1
ATOM 1303 C CA . GLY A 1 158 ? 15.266 13.930 -26.508 1.00 64.62 158 GLY A CA 1
ATOM 1304 C C . GLY A 1 158 ? 14.978 14.339 -27.961 1.00 64.62 158 GLY A C 1
ATOM 1305 O O . GLY A 1 158 ? 15.812 14.998 -28.585 1.00 64.62 158 GLY A O 1
ATOM 1306 N N . ASP A 1 159 ? 13.811 13.990 -28.510 1.00 61.75 159 ASP A N 1
ATOM 1307 C CA . ASP A 1 159 ? 13.372 14.486 -29.825 1.00 61.75 159 ASP A CA 1
ATOM 1308 C C . ASP A 1 159 ? 13.001 15.980 -29.783 1.00 61.75 159 ASP A C 1
ATOM 1310 O O . ASP A 1 159 ? 13.366 16.728 -30.691 1.00 61.75 159 ASP A O 1
ATOM 1314 N N . LYS A 1 160 ? 12.365 16.457 -28.703 1.00 58.25 160 LYS A N 1
ATOM 1315 C CA . LYS A 1 160 ? 12.051 17.890 -28.535 1.00 58.25 160 LYS A CA 1
ATOM 1316 C C . LYS A 1 160 ? 13.298 18.751 -28.362 1.00 58.25 160 LYS A C 1
ATOM 1318 O O . LYS A 1 160 ? 13.327 19.864 -28.881 1.00 58.25 160 LYS A O 1
ATOM 1323 N N . ASP A 1 161 ? 14.309 18.255 -27.651 1.00 58.78 161 ASP A N 1
ATOM 1324 C CA . ASP A 1 161 ? 15.581 18.968 -27.494 1.00 58.78 161 ASP A CA 1
ATOM 1325 C C . ASP A 1 161 ? 16.299 19.115 -28.848 1.00 58.78 161 ASP A C 1
ATOM 1327 O O . ASP A 1 161 ? 16.821 20.186 -29.161 1.00 58.78 161 ASP A O 1
ATOM 1331 N N . ARG A 1 162 ? 16.239 18.087 -29.710 1.00 56.31 162 ARG A N 1
ATOM 1332 C CA . ARG A 1 162 ? 16.780 18.155 -31.080 1.00 56.31 162 ARG A CA 1
ATOM 1333 C C . ARG A 1 162 ? 16.009 19.102 -31.995 1.00 56.31 162 ARG A C 1
ATOM 1335 O O . ARG A 1 162 ? 16.620 19.758 -32.838 1.00 56.31 162 ARG A O 1
ATOM 1342 N N . ASP A 1 163 ? 14.690 19.174 -31.861 1.00 57.59 163 ASP A N 1
ATOM 1343 C CA . ASP A 1 163 ? 13.879 20.118 -32.634 1.00 57.59 163 ASP A CA 1
ATOM 1344 C C . ASP A 1 163 ? 14.080 21.565 -32.151 1.00 57.59 163 ASP A C 1
ATOM 1346 O O . ASP A 1 163 ? 14.223 22.470 -32.972 1.00 57.59 163 ASP A O 1
ATOM 1350 N N . GLY A 1 164 ? 14.227 21.781 -30.840 1.00 56.69 164 GLY A N 1
ATOM 1351 C CA . GLY A 1 164 ? 14.531 23.093 -30.265 1.00 56.69 164 GLY A CA 1
ATOM 1352 C C . GLY A 1 164 ? 15.918 23.633 -30.635 1.00 56.69 164 GLY A C 1
ATOM 1353 O O . GLY A 1 164 ? 16.068 24.841 -30.830 1.00 56.69 164 GLY A O 1
ATOM 1354 N N . ASP A 1 165 ? 16.929 22.771 -30.770 1.00 57.06 165 ASP A N 1
ATOM 1355 C CA . ASP A 1 165 ? 18.248 23.189 -31.263 1.00 57.06 165 ASP A CA 1
ATOM 1356 C C . ASP A 1 165 ? 18.251 23.465 -32.777 1.00 57.06 165 ASP A C 1
ATOM 1358 O O . ASP A 1 165 ? 18.903 24.420 -33.205 1.00 57.06 165 ASP A O 1
ATOM 1362 N N . ARG A 1 166 ? 17.445 22.747 -33.578 1.00 55.16 166 ARG A N 1
ATOM 1363 C CA . ARG A 1 166 ? 17.220 23.092 -34.996 1.00 55.16 166 ARG A CA 1
ATOM 1364 C C . ARG A 1 166 ? 16.545 24.451 -35.162 1.00 55.16 166 ARG A C 1
ATOM 1366 O O . ARG A 1 166 ? 16.988 25.251 -35.983 1.00 55.16 166 ARG A O 1
ATOM 1373 N N . ASP A 1 167 ? 15.531 24.754 -34.357 1.00 56.12 167 ASP A N 1
ATOM 1374 C CA . ASP A 1 167 ? 14.865 26.062 -34.392 1.00 56.12 167 ASP A CA 1
ATOM 1375 C C . ASP A 1 167 ? 15.811 27.203 -33.967 1.00 56.12 167 ASP A C 1
ATOM 1377 O O . ASP A 1 167 ? 15.761 28.299 -34.533 1.00 56.12 167 ASP A O 1
ATOM 1381 N N . ARG A 1 168 ? 16.736 26.943 -33.031 1.00 56.12 168 ARG A N 1
ATOM 1382 C CA . ARG A 1 168 ? 17.783 27.900 -32.627 1.00 56.12 168 ARG A CA 1
ATOM 1383 C C . ARG A 1 168 ? 18.875 28.093 -33.677 1.00 56.12 168 ARG A C 1
ATOM 1385 O O . ARG A 1 168 ? 19.391 29.205 -33.786 1.00 56.12 168 ARG A O 1
ATOM 1392 N N . GLU A 1 169 ? 19.252 27.062 -34.431 1.00 56.50 169 GLU A N 1
ATOM 1393 C CA . GLU A 1 169 ? 20.157 27.211 -35.583 1.00 56.50 169 GLU A CA 1
ATOM 1394 C C . GLU A 1 169 ? 19.504 28.045 -36.693 1.00 56.50 169 GLU A C 1
ATOM 1396 O O . GLU A 1 169 ? 20.111 28.998 -37.180 1.00 56.50 169 GLU A O 1
ATOM 1401 N N . VAL A 1 170 ? 18.229 27.795 -37.007 1.00 57.94 170 VAL A N 1
ATOM 1402 C CA . VAL A 1 170 ? 17.472 28.570 -38.009 1.00 57.94 170 VAL A CA 1
ATOM 1403 C C . VAL A 1 170 ? 17.274 30.035 -37.585 1.00 57.94 170 VAL A C 1
ATOM 1405 O O . VAL A 1 170 ? 17.177 30.926 -38.432 1.00 57.94 170 VAL A O 1
ATOM 1408 N N . GLU A 1 171 ? 17.229 30.329 -36.282 1.00 56.66 171 GLU A N 1
ATOM 1409 C CA . GLU A 1 171 ? 17.144 31.703 -35.773 1.00 56.66 171 GLU A CA 1
ATOM 1410 C C . GLU A 1 171 ? 18.490 32.455 -35.813 1.00 56.66 171 GLU A C 1
ATOM 1412 O O . GLU A 1 171 ? 18.492 33.673 -36.008 1.00 56.66 171 GLU A O 1
ATOM 1417 N N . ARG A 1 172 ? 19.632 31.756 -35.723 1.00 55.69 172 ARG A N 1
ATOM 1418 C CA . ARG A 1 172 ? 20.977 32.357 -35.869 1.00 55.69 172 ARG A CA 1
ATOM 1419 C C . ARG A 1 172 ? 21.316 32.743 -37.310 1.00 55.69 172 ARG A C 1
ATOM 1421 O O . ARG A 1 172 ? 22.055 33.705 -37.500 1.00 55.69 172 ARG A O 1
ATOM 1428 N N . ASP A 1 173 ? 20.739 32.059 -38.295 1.00 57.94 173 ASP A N 1
ATOM 1429 C CA . ASP A 1 173 ? 20.966 32.317 -39.725 1.00 57.94 173 ASP A CA 1
ATOM 1430 C C . ASP A 1 173 ? 20.029 33.379 -40.329 1.00 57.94 173 ASP A C 1
ATOM 1432 O O . ASP A 1 173 ? 20.053 33.637 -41.538 1.00 57.94 173 ASP A O 1
ATOM 1436 N N . ARG A 1 174 ? 19.202 34.056 -39.519 1.00 54.62 174 ARG A N 1
ATOM 1437 C CA . ARG A 1 174 ? 18.404 35.181 -40.025 1.00 54.62 174 ARG A CA 1
ATOM 1438 C C . ARG A 1 174 ? 19.311 36.395 -40.275 1.00 54.62 174 ARG A C 1
ATOM 1440 O O . ARG A 1 174 ? 19.918 36.896 -39.328 1.00 54.62 174 ARG A O 1
ATOM 1447 N N . PRO A 1 175 ? 19.378 36.937 -41.507 1.00 58.00 175 PRO A N 1
ATOM 1448 C CA . PRO A 1 175 ? 20.159 38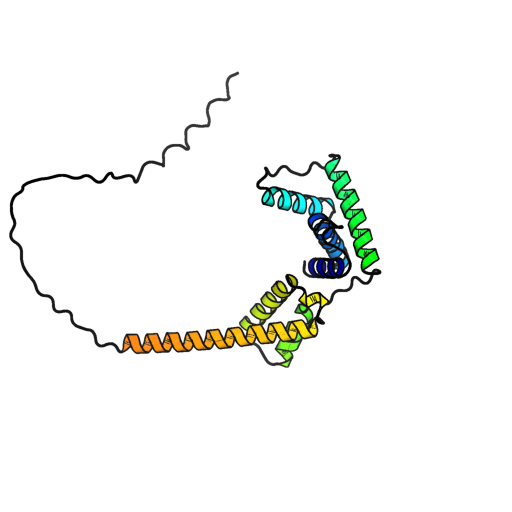.136 -41.769 1.00 58.00 175 PRO A CA 1
ATOM 1449 C C . PRO A 1 175 ? 19.611 39.309 -40.951 1.00 58.00 175 PRO A C 1
ATOM 1451 O O . PRO A 1 175 ? 18.403 39.563 -40.932 1.00 58.00 175 PRO A O 1
ATOM 1454 N N . PHE A 1 176 ? 20.520 40.020 -40.283 1.00 48.00 176 PHE A N 1
ATOM 1455 C CA . PHE A 1 176 ? 20.252 41.244 -39.533 1.00 48.00 176 PHE A CA 1
ATOM 1456 C C . PHE A 1 176 ? 19.535 42.243 -40.457 1.00 48.00 176 PHE A C 1
ATOM 1458 O O . PHE A 1 176 ? 20.141 42.803 -41.371 1.00 48.00 176 PHE A O 1
ATOM 1465 N N . ARG A 1 177 ? 18.225 42.441 -40.269 1.00 52.91 177 ARG A N 1
ATOM 1466 C CA . ARG A 1 177 ? 17.509 43.529 -40.941 1.00 52.91 177 ARG A CA 1
ATOM 1467 C C . ARG A 1 177 ? 17.913 44.833 -40.265 1.00 52.91 177 ARG A C 1
ATOM 1469 O O . ARG A 1 177 ? 17.525 45.095 -39.131 1.00 52.91 177 ARG A O 1
ATOM 1476 N N . ASP A 1 178 ? 18.727 45.607 -40.970 1.00 48.12 178 ASP A N 1
ATOM 1477 C CA . ASP A 1 178 ? 19.124 46.964 -40.610 1.00 48.12 178 ASP A CA 1
ATOM 1478 C C . ASP A 1 178 ? 17.910 47.895 -40.771 1.00 48.12 178 ASP A C 1
ATOM 1480 O O . ASP A 1 178 ? 17.631 48.410 -41.857 1.00 48.12 178 ASP A O 1
ATOM 1484 N N . ASP A 1 179 ? 17.117 48.045 -39.706 1.00 50.94 179 ASP A N 1
ATOM 1485 C CA . ASP A 1 179 ? 16.061 49.056 -39.660 1.00 50.94 179 ASP A CA 1
ATOM 1486 C C . ASP A 1 179 ? 16.720 50.433 -39.531 1.00 50.94 179 ASP A C 1
ATOM 1488 O O . ASP A 1 179 ? 17.086 50.914 -38.454 1.00 50.94 179 ASP A O 1
ATOM 1492 N N . GLY A 1 180 ? 16.900 51.050 -40.699 1.00 42.41 180 GLY A N 1
ATOM 1493 C CA . GLY A 1 180 ? 17.518 52.348 -40.876 1.00 42.41 180 GLY A CA 1
ATOM 1494 C C . GLY A 1 180 ? 16.929 53.409 -39.951 1.00 42.41 180 GLY A C 1
ATOM 1495 O O . GLY A 1 180 ? 15.750 53.766 -40.019 1.00 42.41 180 GLY A O 1
ATOM 1496 N N . ARG A 1 181 ? 17.807 53.997 -39.136 1.00 48.91 181 ARG A N 1
ATOM 1497 C CA . ARG A 1 181 ? 17.567 55.270 -38.454 1.00 48.91 181 ARG A CA 1
ATOM 1498 C C . ARG A 1 181 ? 17.119 56.321 -39.474 1.00 48.91 181 ARG A C 1
ATOM 1500 O O . ARG A 1 181 ? 17.922 56.795 -40.275 1.00 48.91 181 ARG A O 1
ATOM 1507 N N . ARG A 1 182 ? 15.865 56.771 -39.391 1.00 42.03 182 ARG A N 1
ATOM 1508 C CA . ARG A 1 182 ? 15.465 58.092 -39.897 1.00 42.03 182 ARG A CA 1
ATOM 1509 C C . ARG A 1 182 ? 15.154 59.017 -38.731 1.00 42.03 182 ARG A C 1
ATOM 1511 O O . ARG A 1 182 ? 14.112 58.914 -38.094 1.00 42.03 182 ARG A O 1
ATOM 1518 N N . ASN A 1 183 ? 16.081 59.947 -38.517 1.00 39.84 183 ASN A N 1
ATOM 1519 C CA . ASN A 1 183 ? 15.866 61.207 -37.817 1.00 39.84 183 ASN A CA 1
ATOM 1520 C C . ASN A 1 183 ? 14.629 61.928 -38.371 1.00 39.84 183 ASN A C 1
ATOM 1522 O O . ASN A 1 183 ? 14.539 62.157 -39.580 1.00 39.84 183 ASN A O 1
ATOM 1526 N N . ARG A 1 184 ? 13.756 62.409 -37.483 1.00 36.88 184 ARG A N 1
ATOM 1527 C CA . ARG A 1 184 ? 13.113 63.716 -37.656 1.00 36.88 184 ARG A CA 1
ATOM 1528 C C . ARG A 1 184 ? 13.158 64.475 -36.335 1.00 36.88 184 ARG A C 1
ATOM 1530 O O . ARG A 1 184 ? 12.721 63.984 -35.300 1.00 36.88 184 ARG A O 1
ATOM 1537 N N . GLU A 1 185 ? 13.769 65.642 -36.440 1.00 35.94 185 GLU A N 1
ATOM 1538 C CA . GLU A 1 185 ? 14.071 66.632 -35.415 1.00 35.94 185 GLU A CA 1
ATOM 1539 C C . GLU A 1 185 ? 12.845 67.485 -34.996 1.00 35.94 185 GLU A C 1
ATOM 1541 O O . GLU A 1 185 ? 11.765 67.329 -35.573 1.00 35.94 185 GLU A O 1
ATOM 1546 N N . PRO A 1 186 ? 12.993 68.352 -33.969 1.00 55.25 186 PRO A N 1
ATOM 1547 C CA . PRO A 1 186 ? 11.929 68.785 -33.064 1.00 55.25 186 PRO A CA 1
ATOM 1548 C C . PRO A 1 186 ? 11.489 70.239 -33.292 1.00 55.25 186 PRO A C 1
ATOM 1550 O O . PRO A 1 186 ? 12.345 71.092 -33.435 1.00 55.25 186 PRO A O 1
ATOM 1553 N N . TYR A 1 187 ? 10.197 70.571 -33.184 1.00 31.48 187 TYR A N 1
ATOM 1554 C CA . TYR A 1 187 ? 9.753 71.937 -32.850 1.00 31.48 187 TYR A CA 1
ATOM 1555 C C . TYR A 1 187 ? 8.418 71.908 -32.097 1.00 31.48 187 TYR A C 1
ATOM 1557 O O . TYR A 1 187 ? 7.515 71.139 -32.425 1.00 31.48 187 TYR A O 1
ATOM 1565 N N . GLY A 1 188 ? 8.344 72.708 -31.030 1.00 36.84 188 GLY A N 1
ATOM 1566 C CA . GLY A 1 188 ? 7.273 72.692 -30.038 1.00 36.84 188 GLY A CA 1
ATOM 1567 C C . GLY A 1 188 ? 5.986 73.396 -30.451 1.00 36.84 188 GLY A C 1
ATOM 1568 O O . GLY A 1 188 ? 5.964 74.179 -31.393 1.00 36.84 188 GLY A O 1
ATOM 1569 N N . VAL A 1 189 ? 4.930 73.163 -29.668 1.00 37.12 189 VAL A N 1
ATOM 1570 C CA . VAL A 1 189 ? 3.752 74.033 -29.595 1.00 37.12 189 VAL A CA 1
ATOM 1571 C C . VAL A 1 189 ? 3.243 74.070 -28.154 1.00 37.12 189 VAL A C 1
ATOM 1573 O O . VAL A 1 189 ? 3.217 73.074 -27.433 1.00 37.12 189 VAL A O 1
ATOM 1576 N N . SER A 1 190 ? 2.887 75.289 -27.777 1.00 33.81 190 SER A N 1
ATOM 1577 C CA . SER A 1 190 ? 2.212 75.765 -26.582 1.00 33.81 190 SER A CA 1
ATOM 1578 C C . SER A 1 190 ? 0.836 75.124 -26.342 1.00 33.81 190 SER A C 1
ATOM 1580 O O . SER A 1 190 ? 0.273 74.422 -27.174 1.00 33.81 190 SER A O 1
ATOM 1582 N N . GLY A 1 191 ? 0.315 75.337 -25.132 1.00 34.09 191 GLY A N 1
ATOM 1583 C CA . GLY A 1 191 ? -0.749 74.535 -24.539 1.00 34.09 191 GLY A CA 1
ATOM 1584 C C . GLY A 1 191 ? -2.162 74.687 -25.105 1.00 34.09 191 GLY A C 1
ATOM 1585 O O . GLY A 1 191 ? -2.486 75.635 -25.812 1.00 34.09 191 GLY A O 1
ATOM 1586 N N . ARG A 1 192 ? -3.027 73.765 -24.668 1.00 33.69 192 ARG A N 1
ATOM 1587 C CA . ARG A 1 192 ? -4.407 73.980 -24.188 1.00 33.69 192 ARG A CA 1
ATOM 1588 C C . ARG A 1 192 ? -4.921 72.659 -23.613 1.00 33.69 192 ARG A C 1
ATOM 1590 O O . ARG A 1 192 ? -4.692 71.596 -24.178 1.00 33.69 192 ARG A O 1
ATOM 1597 N N . GLY A 1 193 ? -5.552 72.736 -22.446 1.00 30.98 193 GLY A N 1
ATOM 1598 C CA . GLY A 1 193 ? -5.997 71.568 -21.698 1.00 30.98 193 GLY A CA 1
ATOM 1599 C C . GLY A 1 193 ? -7.259 70.905 -22.244 1.00 30.98 193 GLY A C 1
ATOM 1600 O O . GLY A 1 193 ? -8.030 71.499 -22.985 1.00 30.98 193 GLY A O 1
ATOM 1601 N N . SER A 1 194 ? -7.497 69.682 -21.786 1.00 32.16 194 SER A N 1
ATOM 1602 C CA . SER A 1 194 ? -8.786 69.247 -21.240 1.00 32.16 194 SER A CA 1
ATOM 1603 C C . SER A 1 194 ? -8.561 67.911 -20.531 1.00 32.16 194 SER A C 1
ATOM 1605 O O . SER A 1 194 ? -7.812 67.056 -21.000 1.00 32.16 194 SER A O 1
ATOM 1607 N N . GLY A 1 195 ? -9.113 67.786 -19.327 1.00 32.62 195 GLY A N 1
ATOM 1608 C CA . GLY A 1 195 ? -8.878 66.644 -18.457 1.00 32.62 195 GLY A CA 1
ATOM 1609 C C . GLY A 1 195 ? -9.644 65.394 -18.873 1.00 32.62 195 GLY A C 1
ATOM 1610 O O . GLY A 1 195 ? -10.665 65.467 -19.550 1.00 32.62 195 GLY A O 1
ATOM 1611 N N . ARG A 1 196 ? -9.182 64.251 -18.366 1.00 34.16 196 ARG A N 1
ATOM 1612 C CA . ARG A 1 196 ? -10.005 63.206 -17.737 1.00 34.16 196 ARG A CA 1
ATOM 1613 C C . ARG A 1 196 ? -9.073 62.244 -17.002 1.00 34.16 196 ARG A C 1
ATOM 1615 O O . ARG A 1 196 ? -8.056 61.813 -17.533 1.00 34.16 196 ARG A O 1
ATOM 1622 N N . GLY A 1 197 ? -9.395 62.027 -15.732 1.00 32.72 197 GLY A N 1
ATOM 1623 C CA . GLY A 1 197 ? -8.494 61.496 -14.723 1.00 32.72 197 GLY A CA 1
ATOM 1624 C C . GLY A 1 197 ? -8.141 60.018 -14.853 1.00 32.72 197 GLY A C 1
ATOM 1625 O O . GLY A 1 197 ? -8.887 59.205 -15.396 1.00 32.72 197 GLY A O 1
ATOM 1626 N N . ARG A 1 198 ? -7.005 59.684 -14.240 1.00 33.38 198 ARG A N 1
ATOM 1627 C CA . ARG A 1 198 ? -6.711 58.358 -13.700 1.00 33.38 198 ARG A CA 1
ATOM 1628 C C . ARG A 1 198 ? -6.138 58.531 -12.297 1.00 33.38 198 ARG A C 1
ATOM 1630 O O . ARG A 1 198 ? -5.149 59.229 -12.104 1.00 33.38 198 ARG A O 1
ATOM 1637 N N . HIS A 1 199 ? -6.818 57.910 -11.341 1.00 37.81 199 HIS A N 1
ATOM 1638 C CA . HIS A 1 199 ? -6.369 57.708 -9.968 1.00 37.81 199 HIS A CA 1
ATOM 1639 C C . HIS A 1 199 ? -5.071 56.878 -9.930 1.00 37.81 199 HIS A C 1
ATOM 1641 O O . HIS A 1 199 ? -4.985 55.882 -10.653 1.00 37.81 199 HIS A O 1
ATOM 1647 N N . PRO A 1 200 ? -4.114 57.206 -9.045 1.00 35.62 200 PRO A N 1
ATOM 1648 C CA . PRO A 1 200 ? -3.037 56.313 -8.641 1.00 35.62 200 PRO A CA 1
ATOM 1649 C C . PRO A 1 200 ? -3.396 55.619 -7.316 1.00 35.62 200 PRO A C 1
ATOM 1651 O O . PRO A 1 200 ? -3.751 56.280 -6.344 1.00 35.62 200 PRO A O 1
ATOM 1654 N N . ILE A 1 201 ? -3.287 54.290 -7.249 1.00 36.12 201 ILE A N 1
ATOM 1655 C CA . ILE A 1 201 ? -3.239 53.558 -5.974 1.00 36.12 201 ILE A CA 1
ATOM 1656 C C . ILE A 1 201 ? -2.109 52.535 -6.068 1.00 36.12 201 ILE A C 1
ATOM 1658 O O . ILE A 1 201 ? -2.293 51.419 -6.542 1.00 36.12 201 ILE A O 1
ATOM 1662 N N . ALA A 1 202 ? -0.924 52.937 -5.618 1.00 34.75 202 ALA A N 1
ATOM 1663 C CA . ALA A 1 202 ? 0.122 52.033 -5.166 1.00 34.75 202 ALA A CA 1
ATOM 1664 C C . ALA A 1 202 ? 1.038 52.797 -4.203 1.00 34.75 202 ALA A C 1
ATOM 1666 O O . ALA A 1 202 ? 1.571 53.838 -4.575 1.00 34.75 202 ALA A O 1
ATOM 1667 N N . ARG A 1 203 ? 1.245 52.202 -3.018 1.00 36.41 203 ARG A N 1
ATOM 1668 C CA . ARG A 1 203 ? 2.132 52.580 -1.896 1.00 36.41 203 ARG A CA 1
ATOM 1669 C C . ARG A 1 203 ? 1.451 53.262 -0.715 1.00 36.41 203 ARG A C 1
ATOM 1671 O O . ARG A 1 203 ? 1.568 54.460 -0.539 1.00 36.41 203 ARG A O 1
ATOM 1678 N N . GLU A 1 204 ? 0.851 52.436 0.141 1.00 35.19 204 GLU A N 1
ATOM 1679 C CA . GLU A 1 204 ? 0.755 52.681 1.587 1.00 35.19 204 GLU A CA 1
ATOM 1680 C C . GLU A 1 204 ? 0.266 51.402 2.286 1.00 35.19 204 GLU A C 1
ATOM 1682 O O . GLU A 1 204 ? -0.921 51.231 2.524 1.00 35.19 204 GLU A O 1
ATOM 1687 N N . ARG A 1 205 ? 1.173 50.452 2.559 1.00 39.16 205 ARG A N 1
ATOM 1688 C CA . ARG A 1 205 ? 0.992 49.390 3.574 1.00 39.16 205 ARG A CA 1
ATOM 1689 C C . ARG A 1 205 ? 2.355 48.927 4.076 1.00 39.16 205 ARG A C 1
ATOM 1691 O O . ARG A 1 205 ? 2.788 47.818 3.802 1.00 39.16 205 ARG A O 1
ATOM 1698 N N . GLU A 1 206 ? 3.038 49.810 4.795 1.00 41.22 206 GLU A N 1
ATOM 1699 C CA . GLU A 1 206 ? 4.259 49.450 5.531 1.00 41.22 206 GLU A CA 1
ATOM 1700 C C . GLU A 1 206 ? 4.339 50.119 6.913 1.00 41.22 206 GLU A C 1
ATOM 1702 O O . GLU A 1 206 ? 5.407 50.278 7.493 1.00 41.22 206 GLU A O 1
ATOM 1707 N N . ARG A 1 207 ? 3.193 50.502 7.487 1.00 43.47 207 ARG A N 1
ATOM 1708 C CA . ARG A 1 207 ? 3.122 51.068 8.840 1.00 43.47 207 ARG A CA 1
ATOM 1709 C C . ARG A 1 207 ? 1.870 50.593 9.567 1.00 43.47 207 ARG A C 1
ATOM 1711 O O . ARG A 1 207 ? 0.986 51.393 9.779 1.00 43.47 207 ARG A O 1
ATOM 1718 N N . ASP A 1 208 ? 1.788 49.307 9.912 1.00 39.22 208 ASP A N 1
ATOM 1719 C CA . ASP A 1 208 ? 0.737 48.808 10.826 1.00 39.22 208 ASP A CA 1
ATOM 1720 C C . ASP A 1 208 ? 1.132 47.537 11.610 1.00 39.22 208 ASP A C 1
ATOM 1722 O O . ASP A 1 208 ? 0.284 46.771 12.057 1.00 39.22 208 ASP A O 1
ATOM 1726 N N . PHE A 1 209 ? 2.432 47.302 11.842 1.00 39.50 209 PHE A N 1
ATOM 1727 C CA . PHE A 1 209 ? 2.894 46.172 12.675 1.00 39.50 209 PHE A CA 1
ATOM 1728 C C . PHE A 1 209 ? 3.603 46.569 13.981 1.00 39.50 209 PHE A C 1
ATOM 1730 O O . PHE A 1 209 ? 4.079 45.703 14.710 1.00 39.50 209 PHE A O 1
ATOM 1737 N N . ALA A 1 210 ? 3.633 47.862 14.325 1.00 41.66 210 ALA A N 1
ATOM 1738 C CA . ALA A 1 210 ? 4.332 48.363 15.517 1.00 41.66 210 ALA A CA 1
ATOM 1739 C C . ALA A 1 210 ? 3.415 48.873 16.649 1.00 41.66 210 ALA A C 1
ATOM 1741 O O . ALA A 1 210 ? 3.912 49.426 17.624 1.00 41.66 210 ALA A O 1
ATOM 1742 N N . ALA A 1 211 ? 2.096 48.666 16.577 1.00 44.09 211 ALA A N 1
ATOM 1743 C CA . ALA A 1 211 ? 1.155 49.159 17.590 1.00 44.09 211 ALA A CA 1
ATOM 1744 C C . ALA A 1 211 ? 0.160 48.082 18.058 1.00 44.09 211 ALA A C 1
ATOM 1746 O O . ALA A 1 211 ? -1.048 48.264 18.005 1.00 44.09 211 ALA A O 1
ATOM 1747 N N . SER A 1 212 ? 0.659 46.937 18.534 1.00 42.72 212 SER A N 1
ATOM 1748 C CA . SER A 1 212 ? -0.174 45.988 19.296 1.00 42.72 212 SER A CA 1
ATOM 1749 C C . SER A 1 212 ? 0.625 45.211 20.350 1.00 42.72 212 SER A C 1
ATOM 1751 O O . SER A 1 212 ? 0.464 44.004 20.526 1.00 42.72 212 SER A O 1
ATOM 1753 N N . LYS A 1 213 ? 1.502 45.913 21.073 1.00 46.81 213 LYS A N 1
ATOM 1754 C CA . LYS A 1 213 ? 2.129 45.435 22.312 1.00 46.81 213 LYS A CA 1
ATOM 1755 C C . LYS A 1 213 ? 2.207 46.574 23.330 1.00 46.81 213 LYS A C 1
ATOM 1757 O O . LYS A 1 213 ? 3.304 46.996 23.648 1.00 46.81 213 LYS A O 1
ATOM 1762 N N . ASP A 1 214 ? 1.069 47.092 23.810 1.00 46.53 214 ASP A N 1
ATOM 1763 C CA . ASP A 1 214 ? 1.078 47.799 25.110 1.00 46.53 214 ASP A CA 1
ATOM 1764 C C . ASP A 1 214 ? -0.287 48.053 25.785 1.00 46.53 214 ASP A C 1
ATOM 1766 O O . ASP A 1 214 ? -0.508 49.069 26.440 1.00 46.53 214 ASP A O 1
ATOM 1770 N N . LYS A 1 215 ? -1.250 47.133 25.664 1.00 47.78 215 LYS A N 1
ATOM 1771 C CA . LYS A 1 215 ? -2.494 47.210 26.455 1.00 47.78 215 LYS A CA 1
ATOM 1772 C C . LYS A 1 215 ? -2.952 45.837 26.925 1.00 47.78 215 LYS A C 1
ATOM 1774 O O . LYS A 1 215 ? -3.978 45.352 26.476 1.00 47.78 215 LYS A O 1
ATOM 1779 N N . HIS A 1 216 ? -2.189 45.223 27.828 1.00 42.09 216 HIS A N 1
ATOM 1780 C CA . HIS A 1 216 ? -2.719 44.324 28.873 1.00 42.09 216 HIS A CA 1
ATOM 1781 C C . HIS A 1 216 ? -1.722 44.188 30.038 1.00 42.09 216 HIS A C 1
ATOM 1783 O O . HIS A 1 216 ? -1.420 43.110 30.535 1.00 42.09 216 HIS A O 1
ATOM 1789 N N . ARG A 1 217 ? -1.188 45.330 30.484 1.00 45.66 217 ARG A N 1
ATOM 1790 C CA . ARG A 1 217 ? -0.506 45.462 31.773 1.00 45.66 217 ARG A CA 1
ATOM 1791 C C . ARG A 1 217 ? -1.094 46.669 32.490 1.00 45.66 217 ARG A C 1
ATOM 1793 O O . ARG A 1 217 ? -0.495 47.736 32.482 1.00 45.66 217 ARG A O 1
ATOM 1800 N N . ARG A 1 218 ? -2.321 46.501 32.993 1.00 43.44 218 ARG A N 1
ATOM 1801 C CA . ARG A 1 218 ? -2.995 47.280 34.052 1.00 43.44 218 ARG A CA 1
ATOM 1802 C C . ARG A 1 218 ? -4.475 46.895 34.070 1.00 43.44 218 ARG A C 1
ATOM 1804 O O . ARG A 1 218 ? -5.291 47.543 33.418 1.00 43.44 218 ARG A O 1
ATOM 1811 N N . ARG A 1 219 ? -4.777 45.823 34.792 1.00 39.56 219 ARG A N 1
ATOM 1812 C CA . ARG A 1 219 ? -5.912 45.660 35.706 1.00 39.56 219 ARG A CA 1
ATOM 1813 C C . ARG A 1 219 ? -5.741 44.336 36.430 1.00 39.56 219 ARG A C 1
ATOM 1815 O O . ARG A 1 219 ? -5.295 43.383 35.758 1.00 39.56 219 ARG A O 1
#